Protein AF-A0AAP0D030-F1 (afdb_monomer_lite)

Foldseek 3Di:
DAWWKKKWFKAFPVRLKTWMWMWTQDPVQKIKIWIKIANAAAFKKWKWWACAQDCVVHPVVLHFGAAPPPFWDFDQPDPGHRLTGPFIFGAHNRRMTTDIGIHNSAGCDDPSHSARHKIWIANAGQCRLVDPDPCNRGHSPRHDTGIMGGIFTWDWDFFWWDDPDDPDPDDTDRDDDDDDDDDDDDDDTDGDTDIDGDNPPDD

Structure (mmCIF, N/CA/C/O backbone):
data_AF-A0AAP0D030-F1
#
_entry.id   AF-A0AAP0D030-F1
#
loop_
_atom_site.group_PDB
_atom_site.id
_atom_site.type_symbol
_atom_site.label_atom_id
_atom_site.label_alt_id
_atom_site.label_comp_id
_atom_site.label_asym_id
_atom_site.label_entity_id
_atom_site.label_seq_id
_atom_site.pdbx_PDB_ins_code
_atom_site.Cartn_x
_atom_site.Cartn_y
_atom_site.Cartn_z
_atom_site.occupancy
_atom_site.B_iso_or_equiv
_atom_site.auth_seq_id
_atom_site.auth_comp_id
_atom_site.auth_asym_id
_atom_site.auth_atom_id
_atom_site.pdbx_PDB_model_num
ATOM 1 N N . MET A 1 1 ? -21.572 -5.515 17.122 1.00 45.94 1 MET A N 1
ATOM 2 C CA . MET A 1 1 ? -20.319 -4.731 17.096 1.00 45.94 1 MET A CA 1
ATOM 3 C C . MET A 1 1 ? -19.958 -4.528 15.636 1.00 45.94 1 MET A C 1
ATOM 5 O O . MET A 1 1 ? -19.845 -5.519 14.928 1.00 45.94 1 MET A O 1
ATOM 9 N N . GLY A 1 2 ? -19.934 -3.285 15.151 1.00 59.94 2 GLY A N 1
ATOM 10 C CA . GLY A 1 2 ? -19.554 -3.006 13.762 1.00 59.94 2 GLY A CA 1
ATOM 11 C C . GLY A 1 2 ? -18.060 -3.262 13.568 1.00 59.94 2 GLY A C 1
ATOM 12 O O . GLY A 1 2 ? -17.285 -2.942 14.464 1.00 59.94 2 GLY A O 1
ATOM 13 N N . GLY A 1 3 ? -17.668 -3.872 12.446 1.00 76.75 3 GLY A N 1
ATOM 14 C CA . GLY A 1 3 ? -16.253 -4.084 12.118 1.00 76.75 3 GLY A CA 1
ATOM 15 C C . GLY A 1 3 ? -15.480 -2.762 12.068 1.00 76.75 3 GLY A C 1
ATOM 16 O O . GLY A 1 3 ? -16.061 -1.727 11.724 1.00 76.75 3 GLY A O 1
ATOM 17 N N . LEU A 1 4 ? -14.192 -2.798 12.425 1.00 91.06 4 LEU A N 1
ATOM 18 C CA . LEU A 1 4 ? -13.306 -1.635 12.332 1.00 91.06 4 LEU A CA 1
ATOM 19 C C . LEU A 1 4 ? -13.163 -1.222 10.869 1.00 91.06 4 LEU A C 1
ATOM 21 O O . LEU A 1 4 ? -13.109 -2.074 9.978 1.00 91.06 4 LEU A O 1
ATOM 25 N N . LYS A 1 5 ? -13.121 0.087 10.628 1.00 94.12 5 LYS A N 1
ATOM 26 C CA . LYS A 1 5 ? -13.010 0.659 9.289 1.00 94.12 5 LYS A CA 1
ATOM 27 C C . LYS A 1 5 ? -11.902 1.694 9.255 1.00 94.12 5 LYS A C 1
ATOM 29 O O . LYS A 1 5 ? -11.730 2.439 10.218 1.00 94.12 5 LYS A O 1
ATOM 34 N N . ALA A 1 6 ? -11.202 1.755 8.137 1.00 95.75 6 ALA A N 1
ATOM 35 C CA . ALA A 1 6 ? -10.181 2.753 7.874 1.00 95.75 6 ALA A CA 1
ATOM 36 C C . ALA A 1 6 ? -10.200 3.169 6.402 1.00 95.75 6 ALA A C 1
ATOM 38 O O . ALA A 1 6 ? -10.819 2.499 5.565 1.00 95.75 6 ALA A O 1
ATOM 39 N N . VAL A 1 7 ? -9.571 4.296 6.099 1.00 96.56 7 VAL A N 1
ATOM 40 C CA . VAL A 1 7 ? -9.499 4.861 4.753 1.00 96.56 7 VAL A CA 1
ATOM 41 C C . VAL A 1 7 ? -8.109 5.430 4.495 1.00 96.56 7 VAL A C 1
ATOM 43 O O . VAL A 1 7 ? -7.513 6.014 5.391 1.00 96.56 7 VAL A O 1
ATOM 46 N N . ALA A 1 8 ? -7.614 5.246 3.276 1.00 96.62 8 ALA A N 1
ATOM 47 C CA . ALA A 1 8 ? -6.425 5.914 2.761 1.00 96.62 8 ALA A CA 1
ATOM 48 C C . ALA A 1 8 ? -6.791 6.604 1.440 1.00 96.62 8 ALA A C 1
ATOM 50 O O . ALA A 1 8 ? -7.392 5.981 0.553 1.00 96.62 8 ALA A O 1
ATOM 51 N N . VAL A 1 9 ? -6.459 7.883 1.307 1.00 96.94 9 VAL A N 1
ATOM 52 C CA . VAL A 1 9 ? -6.703 8.733 0.137 1.00 96.94 9 VAL A CA 1
ATOM 53 C C . VAL A 1 9 ? -5.391 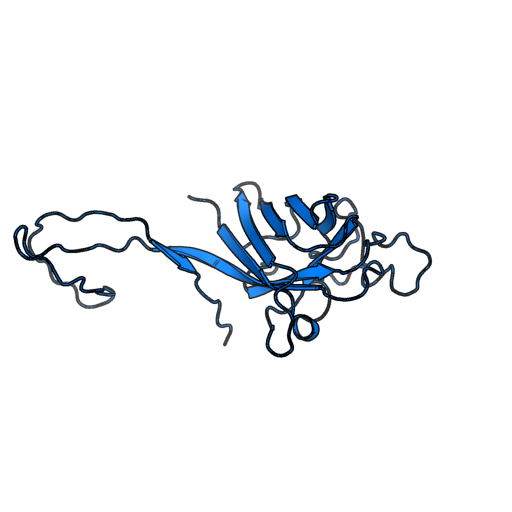8.928 -0.616 1.00 96.94 9 VAL A C 1
ATOM 55 O O . VAL A 1 9 ? -4.679 9.920 -0.482 1.00 96.94 9 VAL A O 1
ATOM 58 N N . ILE A 1 10 ? -5.074 7.939 -1.447 1.00 97.38 10 ILE A N 1
ATOM 59 C CA . ILE A 1 10 ? -3.813 7.878 -2.181 1.00 97.38 10 ILE A CA 1
ATOM 60 C C . ILE A 1 10 ? -3.637 9.109 -3.060 1.00 97.38 10 ILE A C 1
ATOM 62 O O . ILE A 1 10 ? -4.489 9.393 -3.906 1.00 97.38 10 ILE A O 1
ATOM 66 N N . THR A 1 11 ? -2.491 9.770 -2.908 1.00 95.56 11 THR A N 1
ATOM 67 C CA . THR A 1 11 ? -2.078 10.900 -3.740 1.00 95.56 11 THR A CA 1
ATOM 68 C C . THR A 1 11 ? -0.624 10.724 -4.182 1.00 95.56 11 THR A C 1
ATOM 70 O O . THR A 1 11 ? 0.250 10.381 -3.385 1.00 95.56 11 THR A O 1
ATOM 73 N N . GLY A 1 12 ? -0.362 10.907 -5.476 1.00 91.25 12 GLY A N 1
ATOM 74 C CA . GLY A 1 12 ? 0.980 10.978 -6.055 1.00 91.25 12 GLY A CA 1
ATOM 75 C C . GLY A 1 12 ? 1.528 12.405 -6.064 1.00 91.25 12 GLY A C 1
ATOM 76 O O . GLY A 1 12 ? 0.766 13.366 -6.014 1.00 91.25 12 GLY A O 1
ATOM 77 N N . GLY A 1 13 ? 2.853 12.560 -6.152 1.00 78.81 13 GLY A N 1
ATOM 78 C CA . GLY A 1 13 ? 3.522 13.859 -5.963 1.00 78.81 13 GLY A CA 1
ATOM 79 C C . GLY A 1 13 ? 3.040 14.996 -6.878 1.00 78.81 13 GLY A C 1
ATOM 80 O O . GLY A 1 13 ? 2.939 16.135 -6.436 1.00 78.81 13 GLY A O 1
ATOM 81 N N . ASP A 1 14 ? 2.706 14.705 -8.134 1.00 79.31 14 ASP A N 1
ATOM 82 C CA . ASP A 1 14 ? 2.166 15.663 -9.112 1.00 79.31 14 ASP A CA 1
ATOM 83 C C . ASP A 1 14 ? 0.630 15.592 -9.247 1.00 79.31 14 ASP A C 1
ATOM 85 O O . ASP A 1 14 ? 0.061 16.128 -10.198 1.00 79.31 14 ASP A O 1
ATOM 89 N N . ASN A 1 15 ? -0.055 14.922 -8.313 1.00 79.69 15 ASN A N 1
ATOM 90 C CA . ASN A 1 15 ? -1.482 14.587 -8.370 1.00 79.69 15 ASN A CA 1
ATOM 91 C C . ASN A 1 15 ? -1.904 13.762 -9.605 1.00 79.69 15 ASN A C 1
ATOM 93 O O . ASN A 1 15 ? -3.104 13.674 -9.894 1.00 79.69 15 ASN A O 1
ATOM 97 N N . SER A 1 16 ? -0.960 13.153 -10.337 1.00 89.38 16 SER A N 1
ATOM 98 C CA . SER A 1 16 ? -1.283 12.277 -11.471 1.00 89.38 16 SER A CA 1
ATOM 99 C C . SER A 1 16 ? -1.949 10.985 -11.002 1.00 89.38 16 SER A C 1
ATOM 101 O O . SER A 1 16 ? -2.988 10.602 -11.540 1.00 89.38 16 SER A O 1
ATOM 103 N N . VAL A 1 17 ? -1.403 10.370 -9.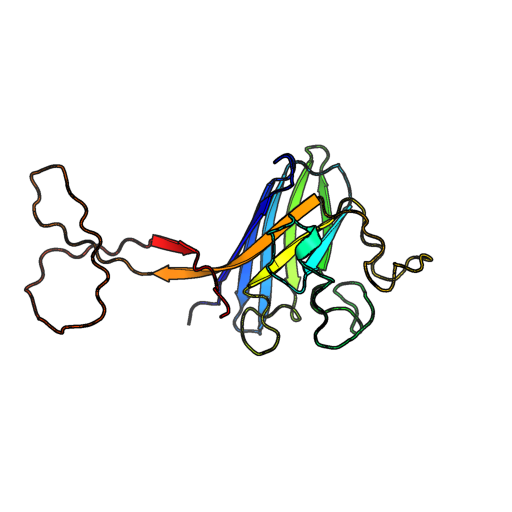950 1.00 96.69 17 VAL A N 1
ATOM 104 C CA . VAL A 1 17 ? -1.968 9.194 -9.286 1.00 96.69 17 VAL A CA 1
ATOM 105 C C . VAL A 1 17 ? -2.879 9.641 -8.152 1.00 96.69 17 VAL A C 1
ATOM 107 O O . VAL A 1 17 ? -2.465 10.400 -7.276 1.00 96.69 17 VAL A O 1
ATOM 110 N N . LYS A 1 18 ? -4.122 9.160 -8.147 1.00 97.38 18 LYS A N 1
ATOM 111 C CA . LYS A 1 18 ? -5.082 9.454 -7.078 1.00 97.38 18 LYS A CA 1
ATOM 112 C C . LYS A 1 18 ? -6.060 8.321 -6.856 1.00 97.38 18 LYS A C 1
ATOM 114 O O . LYS A 1 18 ? -6.441 7.632 -7.799 1.00 97.38 18 LYS A O 1
ATOM 119 N N . GLY A 1 19 ? -6.531 8.153 -5.634 1.00 96.25 19 GLY A N 1
ATOM 120 C CA . GLY A 1 19 ? -7.515 7.126 -5.344 1.00 96.25 19 GLY A CA 1
ATOM 121 C C . GLY A 1 19 ? -7.993 7.139 -3.910 1.00 96.25 19 GLY A C 1
ATOM 122 O O . GLY A 1 19 ? -7.571 7.951 -3.096 1.00 96.25 19 GLY A O 1
ATOM 123 N N . SER A 1 20 ? -8.891 6.214 -3.605 1.00 96.50 20 SER A N 1
ATOM 124 C CA . SER A 1 20 ? -9.305 5.957 -2.229 1.00 96.50 20 SER A CA 1
ATOM 125 C C . SER A 1 20 ? -9.418 4.461 -2.010 1.00 96.50 20 SER A C 1
ATOM 127 O O . SER A 1 20 ? -9.889 3.726 -2.884 1.00 96.50 20 SER A O 1
ATOM 129 N N . LEU A 1 21 ? -8.951 4.023 -0.848 1.00 98.12 21 LEU A N 1
ATOM 130 C CA . LEU A 1 21 ? -8.964 2.639 -0.412 1.00 98.12 21 LEU A CA 1
ATOM 131 C C . LEU A 1 21 ? -9.650 2.564 0.944 1.00 98.12 21 LEU A C 1
ATOM 133 O O . LEU A 1 21 ? -9.293 3.278 1.876 1.00 98.12 21 LEU A O 1
ATOM 137 N N . HIS A 1 22 ? -10.633 1.683 1.049 1.00 96.88 22 HIS A N 1
ATOM 138 C CA . HIS A 1 22 ? -11.365 1.395 2.269 1.00 96.88 22 HIS A CA 1
ATOM 139 C C . HIS A 1 22 ? -10.923 0.054 2.827 1.00 96.88 22 HIS A C 1
ATOM 141 O O . HIS A 1 22 ? -10.938 -0.956 2.123 1.00 96.88 22 HIS A O 1
ATOM 147 N N . PHE A 1 23 ? -10.606 0.048 4.112 1.00 97.69 23 PHE A N 1
ATOM 148 C CA . PHE A 1 23 ? -10.224 -1.132 4.865 1.00 97.69 23 PHE A CA 1
ATOM 149 C C . PHE A 1 23 ? -11.354 -1.472 5.826 1.00 97.69 23 PHE A C 1
ATOM 151 O O . PHE A 1 23 ? -11.858 -0.598 6.534 1.00 97.69 23 PHE A O 1
ATOM 158 N N . ILE A 1 24 ? -11.773 -2.732 5.847 1.00 95.88 24 ILE A N 1
ATOM 159 C CA . ILE A 1 24 ? -12.838 -3.224 6.720 1.00 95.88 24 ILE A CA 1
ATOM 160 C C . ILE A 1 24 ? -12.349 -4.508 7.376 1.00 95.88 24 ILE A C 1
ATOM 162 O O . ILE A 1 24 ? -12.219 -5.535 6.710 1.00 95.88 24 ILE A O 1
ATOM 166 N N . GLN A 1 25 ? -12.105 -4.462 8.685 1.00 95.69 25 GLN A N 1
ATOM 167 C CA . GLN A 1 25 ? -11.763 -5.657 9.445 1.00 95.69 25 GLN A CA 1
ATOM 168 C C . GLN A 1 25 ? -13.034 -6.397 9.854 1.00 95.69 25 GLN A C 1
ATOM 170 O O . GLN A 1 25 ? -13.897 -5.870 10.566 1.00 95.69 25 GLN A O 1
ATOM 175 N N . GLN A 1 26 ? -13.152 -7.631 9.379 1.00 91.25 26 GLN A N 1
ATOM 176 C CA . GLN A 1 26 ? -14.243 -8.535 9.703 1.00 91.25 26 GLN A CA 1
ATOM 177 C C . GLN A 1 26 ? -14.043 -9.167 11.087 1.00 91.25 26 GLN A C 1
ATOM 179 O O . GLN A 1 26 ? -12.944 -9.206 11.636 1.00 91.25 26 GLN A O 1
ATOM 184 N N . ALA A 1 27 ? -15.121 -9.716 11.653 1.00 87.56 27 ALA A N 1
ATOM 185 C CA . ALA A 1 27 ? -15.088 -10.353 12.972 1.00 87.56 27 ALA A CA 1
ATOM 186 C C . ALA A 1 27 ? -14.187 -11.604 13.037 1.00 87.56 27 ALA A C 1
ATOM 188 O O . ALA A 1 27 ? -13.749 -11.985 14.116 1.00 87.56 27 ALA A O 1
ATOM 189 N N . ASN A 1 28 ? -13.895 -12.230 11.892 1.00 87.62 28 ASN A N 1
ATOM 190 C CA . ASN A 1 28 ? -12.956 -13.352 11.772 1.00 87.62 28 ASN A CA 1
ATOM 191 C C . ASN A 1 28 ? -11.474 -12.910 11.780 1.00 87.62 28 ASN A C 1
ATOM 193 O O . ASN A 1 28 ? -10.592 -13.755 11.659 1.00 87.62 28 ASN A O 1
ATOM 197 N N . GLY A 1 29 ? -11.201 -11.605 11.894 1.00 89.81 29 GLY A N 1
ATOM 198 C CA . GLY A 1 29 ? -9.860 -11.023 11.914 1.00 89.81 29 GLY A CA 1
ATOM 199 C C . GLY A 1 29 ? -9.302 -10.636 10.542 1.00 89.81 29 GLY A C 1
ATOM 200 O O . GLY A 1 29 ? -8.343 -9.866 10.503 1.00 89.81 29 GLY A O 1
ATOM 201 N N . VAL A 1 30 ? -9.907 -11.096 9.441 1.00 96.19 30 VAL A N 1
ATOM 202 C CA . VAL A 1 30 ? -9.491 -10.754 8.072 1.00 96.19 30 VAL A CA 1
ATOM 203 C C . VAL A 1 30 ? -9.841 -9.300 7.770 1.00 96.19 30 VAL A C 1
ATOM 205 O O . VAL A 1 30 ? -10.966 -8.854 8.013 1.00 96.19 30 VAL A O 1
ATOM 208 N N . THR A 1 31 ? -8.888 -8.564 7.208 1.00 97.94 31 THR A N 1
ATOM 209 C CA . THR A 1 31 ? -9.099 -7.204 6.714 1.00 97.94 31 THR A CA 1
ATOM 210 C C . THR A 1 31 ? -9.309 -7.243 5.208 1.00 97.94 31 THR A C 1
ATOM 212 O O . THR A 1 31 ? -8.468 -7.733 4.458 1.00 97.94 31 THR A O 1
ATOM 215 N N . GLN A 1 32 ? -10.444 -6.713 4.763 1.00 97.69 32 GLN A N 1
ATOM 216 C CA . GLN A 1 32 ? -10.752 -6.530 3.352 1.00 97.69 32 GLN A CA 1
ATOM 217 C C . GLN A 1 32 ? -10.390 -5.107 2.925 1.00 97.69 32 GLN A C 1
ATOM 219 O O . GLN A 1 32 ? -10.758 -4.150 3.604 1.00 97.69 32 GLN A O 1
ATOM 224 N N . VAL A 1 33 ? -9.721 -4.974 1.784 1.00 98.25 33 VAL A N 1
ATOM 225 C CA . VAL A 1 33 ? -9.320 -3.709 1.165 1.00 98.25 33 VAL A CA 1
ATOM 226 C C . VAL A 1 33 ? -10.063 -3.555 -0.153 1.00 98.25 33 VAL A C 1
ATOM 228 O O . VAL A 1 33 ? -10.000 -4.442 -1.005 1.00 98.25 33 VAL A O 1
ATOM 231 N N . ARG A 1 34 ? -10.778 -2.445 -0.337 1.00 98.19 34 ARG A N 1
ATOM 232 C CA . ARG A 1 34 ? -11.518 -2.148 -1.571 1.00 98.19 34 ARG A CA 1
ATOM 233 C C . ARG A 1 34 ? -11.330 -0.710 -2.006 1.00 98.19 34 ARG A C 1
ATOM 235 O O . ARG A 1 34 ? -11.349 0.186 -1.170 1.00 98.19 34 ARG A O 1
ATOM 242 N N . GLY A 1 35 ? -11.261 -0.469 -3.306 1.00 98.00 35 GLY A N 1
ATOM 243 C CA . GLY A 1 35 ? -11.260 0.893 -3.823 1.00 98.00 35 GLY A CA 1
ATOM 244 C C . GLY A 1 35 ? -10.772 0.989 -5.254 1.00 98.00 35 GLY A C 1
ATOM 245 O O . GLY A 1 35 ? -10.766 0.000 -5.987 1.00 98.00 35 GLY A O 1
ATOM 246 N N . LYS A 1 36 ? -10.388 2.199 -5.654 1.00 98.12 36 LYS A N 1
ATOM 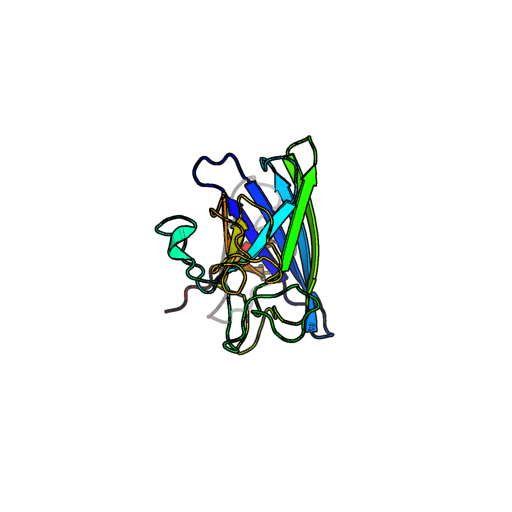247 C CA . LYS A 1 36 ? -9.872 2.475 -6.996 1.00 98.12 36 LYS A CA 1
ATOM 248 C C . LYS A 1 36 ? -8.714 3.450 -6.934 1.00 98.12 36 LYS A C 1
ATOM 250 O O . LYS A 1 36 ? -8.807 4.462 -6.237 1.00 98.12 36 LYS A O 1
ATOM 255 N N . ILE A 1 37 ? -7.679 3.160 -7.713 1.00 98.31 37 ILE A N 1
ATOM 256 C CA . ILE A 1 37 ? -6.556 4.056 -7.980 1.00 98.31 37 ILE A CA 1
ATOM 257 C C . ILE A 1 37 ? -6.588 4.416 -9.464 1.00 98.31 37 ILE A C 1
ATOM 259 O O . ILE A 1 37 ? -6.777 3.548 -10.308 1.00 98.31 37 ILE A O 1
ATOM 263 N N . LEU A 1 38 ? -6.443 5.696 -9.777 1.00 98.25 38 LEU A N 1
ATOM 264 C CA . LEU A 1 38 ? -6.477 6.253 -11.123 1.00 98.25 38 LEU A CA 1
ATOM 265 C C . LEU A 1 38 ? -5.129 6.892 -11.451 1.00 98.25 38 LEU A C 1
ATOM 267 O O . LEU A 1 38 ? -4.424 7.340 -10.548 1.00 98.25 38 LEU A O 1
ATOM 271 N N . GLY A 1 39 ? -4.826 6.995 -12.745 1.00 97.25 39 GLY A N 1
ATOM 272 C CA . GLY A 1 39 ? -3.625 7.666 -13.252 1.00 97.25 39 GLY A CA 1
ATOM 273 C C . GLY A 1 39 ? -2.361 6.812 -13.201 1.00 97.25 39 GLY A C 1
ATOM 274 O O . GLY A 1 39 ? -1.258 7.338 -13.326 1.00 97.25 39 GLY A O 1
ATOM 275 N N . LEU A 1 40 ? -2.511 5.499 -13.022 1.00 98.06 40 LEU A N 1
ATOM 276 C CA . LEU A 1 40 ? -1.408 4.548 -13.102 1.00 98.06 40 LEU A CA 1
ATOM 277 C C . LEU A 1 40 ? -1.050 4.256 -14.563 1.00 98.06 40 LEU A C 1
ATOM 279 O O . LEU A 1 40 ? -1.864 4.430 -15.473 1.00 98.06 40 LEU A O 1
ATOM 283 N N . LYS A 1 41 ? 0.176 3.781 -14.792 1.00 97.75 41 LYS A N 1
ATOM 284 C CA . LYS A 1 41 ? 0.529 3.207 -16.094 1.00 97.75 41 LYS A CA 1
ATOM 285 C C . LYS A 1 41 ? -0.207 1.869 -16.256 1.00 97.75 41 LYS A C 1
ATOM 287 O O . LYS A 1 41 ? -0.421 1.188 -15.264 1.00 97.75 41 LYS A O 1
ATOM 292 N N . PRO A 1 42 ? -0.598 1.456 -17.471 1.00 98.50 42 PRO A N 1
ATOM 293 C CA . PRO A 1 42 ? -1.204 0.140 -17.652 1.00 98.50 42 PRO A CA 1
ATOM 294 C C . PRO A 1 42 ? -0.248 -0.978 -17.214 1.00 98.50 42 PRO A C 1
ATOM 296 O O . PRO A 1 42 ? 0.910 -0.993 -17.637 1.00 98.50 42 PRO A O 1
ATOM 299 N N . GLY A 1 43 ? -0.741 -1.929 -16.417 1.00 98.62 43 GLY A N 1
ATOM 300 C CA . GLY A 1 43 ? 0.047 -3.060 -15.923 1.00 98.62 43 GLY A CA 1
ATOM 301 C C . GLY A 1 43 ? 0.005 -3.262 -14.402 1.00 98.62 43 GLY A C 1
ATOM 302 O O . GLY A 1 43 ? -0.800 -2.638 -13.707 1.00 98.62 43 GLY A O 1
ATOM 303 N N . PRO A 1 44 ? 0.818 -4.202 -13.889 1.00 98.56 44 PRO A N 1
ATOM 304 C CA . PRO A 1 44 ? 0.929 -4.485 -12.462 1.00 98.56 44 PRO A CA 1
ATOM 305 C C . PRO A 1 44 ? 1.750 -3.423 -11.720 1.00 98.56 44 PRO A C 1
ATOM 307 O O . PRO A 1 44 ? 2.770 -2.949 -12.218 1.00 98.56 44 PRO A O 1
ATOM 310 N N . HIS A 1 45 ? 1.316 -3.118 -10.503 1.00 98.75 45 HIS A N 1
ATOM 311 C CA . HIS A 1 45 ? 1.951 -2.188 -9.578 1.00 98.75 45 HIS A CA 1
ATOM 312 C C . HIS A 1 45 ? 2.037 -2.818 -8.190 1.00 98.75 45 HIS A C 1
ATOM 314 O O . HIS A 1 45 ? 1.014 -3.271 -7.665 1.00 98.75 45 HIS A O 1
ATOM 320 N N . GLY A 1 46 ? 3.225 -2.798 -7.582 1.00 98.75 46 GLY A N 1
ATOM 321 C CA . GLY A 1 46 ? 3.414 -3.239 -6.200 1.00 98.75 46 GLY A CA 1
ATOM 322 C C . GLY A 1 46 ? 2.538 -2.445 -5.228 1.00 98.75 46 GLY A C 1
ATOM 323 O O . GLY A 1 46 ? 2.395 -1.223 -5.345 1.00 98.75 46 GLY A O 1
ATOM 324 N N . PHE A 1 47 ? 1.933 -3.141 -4.275 1.00 98.81 47 PHE A N 1
ATOM 325 C CA . PHE A 1 47 ? 0.956 -2.603 -3.341 1.00 98.81 47 PHE A CA 1
ATOM 326 C C . PHE A 1 47 ? 1.300 -3.047 -1.924 1.00 98.81 47 PHE A C 1
ATOM 328 O O . PHE A 1 47 ? 1.202 -4.229 -1.592 1.00 98.81 47 PHE A O 1
ATOM 335 N N . HIS A 1 48 ? 1.708 -2.097 -1.081 1.00 98.81 48 HIS A N 1
ATOM 336 C CA . HIS A 1 48 ? 2.273 -2.416 0.227 1.00 98.81 48 HIS A CA 1
ATOM 337 C C . HIS A 1 48 ? 1.752 -1.506 1.337 1.00 98.81 48 HIS A C 1
ATOM 339 O O . HIS A 1 48 ? 1.420 -0.341 1.115 1.00 98.81 48 HIS A O 1
ATOM 345 N N . ILE A 1 49 ? 1.755 -2.025 2.565 1.00 98.81 49 ILE A N 1
ATOM 346 C CA . ILE A 1 49 ? 1.695 -1.211 3.781 1.00 98.81 49 ILE A CA 1
ATOM 347 C C . ILE A 1 49 ? 3.125 -0.934 4.238 1.00 98.81 49 ILE A C 1
ATOM 349 O O . ILE A 1 49 ? 3.893 -1.860 4.504 1.00 98.81 49 ILE A O 1
ATOM 353 N N . HIS A 1 50 ? 3.482 0.336 4.344 1.00 98.75 50 HIS A N 1
ATOM 354 C CA . HIS A 1 50 ? 4.769 0.805 4.838 1.00 98.75 50 HIS A CA 1
ATOM 355 C C . HIS A 1 50 ? 4.735 1.064 6.344 1.00 98.75 50 HIS A C 1
ATOM 357 O O . HIS A 1 50 ? 3.677 1.195 6.948 1.00 98.75 50 HIS A O 1
ATOM 363 N N . ALA A 1 51 ? 5.898 1.083 6.987 1.00 98.38 51 ALA A N 1
ATOM 364 C CA . ALA A 1 51 ? 5.991 1.092 8.441 1.00 98.38 51 ALA A CA 1
ATOM 365 C C . ALA A 1 51 ? 5.474 2.389 9.083 1.00 98.38 51 ALA A C 1
ATOM 367 O O . ALA A 1 51 ? 4.930 2.322 10.187 1.00 98.38 51 ALA A O 1
ATOM 368 N N . LEU A 1 52 ? 5.641 3.534 8.418 1.00 98.00 52 LEU A N 1
ATOM 369 C CA . LEU A 1 52 ? 5.358 4.862 8.961 1.00 98.00 52 LEU A CA 1
ATOM 370 C C . LEU A 1 52 ? 4.274 5.556 8.131 1.00 98.00 52 LEU A C 1
ATOM 372 O O . LEU A 1 52 ? 4.349 5.550 6.905 1.00 98.00 52 LEU A O 1
ATOM 376 N N . GLY A 1 53 ? 3.313 6.199 8.796 1.00 96.75 53 GLY A N 1
ATOM 377 C CA . GLY A 1 53 ? 2.356 7.137 8.191 1.00 96.75 53 GLY A CA 1
ATOM 378 C C . GLY A 1 53 ? 2.963 8.496 7.815 1.00 96.75 53 GLY A C 1
ATOM 379 O O . GLY A 1 53 ? 2.240 9.440 7.540 1.00 96.75 53 GLY A O 1
ATOM 380 N N . ASP A 1 54 ? 4.291 8.628 7.816 1.00 96.12 54 ASP A N 1
ATOM 381 C CA . ASP A 1 54 ? 4.961 9.903 7.575 1.00 96.12 54 ASP A CA 1
ATOM 382 C C . ASP A 1 54 ? 5.018 10.234 6.076 1.00 96.12 54 ASP A C 1
ATOM 384 O O . ASP A 1 54 ? 5.766 9.621 5.306 1.00 96.12 54 ASP A O 1
ATOM 388 N N . THR A 1 55 ? 4.258 11.250 5.671 1.00 94.06 55 THR A N 1
ATOM 389 C CA . THR A 1 55 ? 4.208 11.787 4.302 1.00 94.06 55 THR A CA 1
ATOM 390 C C . THR A 1 55 ? 4.885 13.161 4.163 1.00 94.06 55 THR A C 1
ATOM 392 O O . THR A 1 55 ? 4.761 13.813 3.123 1.00 94.06 55 THR A O 1
ATOM 395 N N . THR A 1 56 ? 5.650 13.611 5.168 1.00 94.19 56 THR A N 1
ATOM 396 C CA . THR A 1 56 ? 6.309 14.936 5.180 1.00 94.19 56 THR A CA 1
ATOM 397 C C . THR A 1 56 ? 7.328 15.127 4.057 1.00 94.19 56 THR A C 1
ATOM 399 O O . THR A 1 56 ? 7.506 16.245 3.575 1.00 94.19 56 THR A O 1
ATOM 402 N N . ASN A 1 57 ? 7.962 14.046 3.594 1.00 94.00 57 ASN A N 1
ATOM 403 C CA . ASN A 1 57 ? 8.825 14.024 2.411 1.00 94.00 57 ASN A CA 1
ATOM 404 C C . ASN A 1 57 ? 8.196 13.182 1.286 1.00 94.00 57 ASN A C 1
ATOM 406 O O . ASN A 1 57 ? 8.851 12.348 0.645 1.00 94.00 57 ASN A O 1
ATOM 410 N N . GLY A 1 58 ? 6.886 13.354 1.096 1.00 93.62 58 GLY A N 1
ATOM 411 C CA . GLY A 1 58 ? 6.078 12.527 0.211 1.00 93.62 58 GLY A CA 1
ATOM 412 C C . GLY A 1 58 ? 6.158 11.054 0.604 1.00 93.62 58 GLY A C 1
ATOM 413 O O . GLY A 1 58 ? 6.337 10.697 1.765 1.00 93.62 58 GLY A O 1
ATOM 414 N N . CYS A 1 59 ? 6.091 10.162 -0.380 1.00 95.94 59 CYS A N 1
ATOM 415 C CA . CYS A 1 59 ? 6.084 8.731 -0.089 1.00 95.94 59 CYS A CA 1
ATOM 416 C C . CYS A 1 59 ? 7.419 8.188 0.417 1.00 95.94 59 CYS A C 1
ATOM 418 O O . CYS A 1 59 ? 7.446 7.058 0.898 1.00 95.94 59 CYS A O 1
ATOM 420 N N . ASN A 1 60 ? 8.516 8.945 0.337 1.00 95.44 60 ASN A N 1
ATOM 421 C CA . ASN A 1 60 ? 9.843 8.481 0.748 1.00 95.44 60 ASN A CA 1
ATOM 422 C C . ASN A 1 60 ? 9.987 8.367 2.272 1.00 95.44 60 ASN A C 1
ATOM 424 O O . ASN A 1 60 ? 10.700 7.484 2.748 1.00 95.44 60 ASN A O 1
ATOM 428 N N . SER A 1 61 ? 9.286 9.207 3.037 1.00 96.81 61 SER A N 1
ATOM 429 C CA . SER A 1 61 ? 9.330 9.201 4.506 1.00 96.81 61 SER A CA 1
ATOM 430 C C . SER A 1 61 ? 8.534 8.060 5.150 1.00 96.81 61 SER A C 1
ATOM 432 O O . SER A 1 61 ? 8.741 7.762 6.320 1.00 96.81 61 SER A O 1
ATOM 434 N N . THR A 1 62 ? 7.730 7.316 4.382 1.00 97.81 62 THR A N 1
ATOM 435 C CA . THR A 1 62 ? 6.919 6.196 4.906 1.00 97.81 62 THR A CA 1
ATOM 436 C C . THR A 1 62 ? 7.746 4.990 5.392 1.00 97.81 62 THR A C 1
ATOM 438 O O . THR A 1 62 ? 7.220 4.055 5.995 1.00 97.81 62 THR A O 1
ATOM 441 N N . GLY A 1 63 ? 9.067 4.997 5.174 1.00 97.88 63 GLY A N 1
ATOM 442 C CA . GLY A 1 63 ? 9.969 3.934 5.628 1.00 97.88 63 GLY A CA 1
ATOM 443 C C . GLY A 1 63 ? 9.908 2.669 4.758 1.00 97.88 63 GLY A C 1
ATOM 444 O O . GLY A 1 63 ? 9.522 2.767 3.591 1.00 97.88 63 GLY A O 1
ATOM 445 N N . PRO A 1 64 ? 10.360 1.501 5.254 1.00 98.44 64 PRO A N 1
ATOM 446 C CA . PRO A 1 64 ? 10.273 0.215 4.552 1.00 98.44 64 PRO A CA 1
ATOM 447 C C . PRO A 1 64 ? 8.866 -0.396 4.657 1.00 98.44 64 PRO A C 1
ATOM 449 O O . PRO A 1 64 ? 7.988 0.164 5.314 1.00 98.44 64 PRO A O 1
ATOM 452 N N . HIS A 1 65 ? 8.661 -1.571 4.057 1.00 98.69 65 HIS A N 1
ATOM 453 C CA . HIS A 1 65 ? 7.436 -2.349 4.250 1.00 98.69 65 HIS A CA 1
ATOM 454 C C . HIS A 1 65 ? 7.233 -2.656 5.742 1.00 98.69 65 HIS A C 1
ATOM 456 O O . HIS A 1 65 ? 8.189 -2.867 6.496 1.00 98.69 65 HIS A O 1
ATOM 462 N N . PHE A 1 66 ? 5.979 -2.699 6.185 1.00 98.69 66 PHE A N 1
ATOM 463 C CA . PHE A 1 66 ? 5.653 -3.044 7.559 1.00 98.69 66 PHE A CA 1
ATOM 464 C C . PHE A 1 66 ? 5.997 -4.516 7.841 1.00 98.69 66 PHE A C 1
ATOM 466 O O . PHE A 1 66 ? 5.344 -5.436 7.346 1.00 98.69 66 PHE A O 1
ATOM 473 N N . ASN A 1 67 ? 7.029 -4.734 8.659 1.00 98.31 67 ASN A N 1
ATOM 474 C CA . ASN A 1 67 ? 7.595 -6.054 8.933 1.00 98.31 67 ASN A CA 1
ATOM 475 C C . ASN A 1 67 ? 7.826 -6.288 10.441 1.00 98.31 67 ASN A C 1
ATOM 477 O O . ASN A 1 67 ? 8.967 -6.329 10.901 1.00 98.31 67 ASN A O 1
ATOM 481 N N . PRO A 1 68 ? 6.759 -6.455 11.244 1.00 97.88 68 PRO A N 1
ATOM 482 C CA . PRO A 1 68 ? 6.890 -6.635 12.692 1.00 97.88 68 PRO A CA 1
ATOM 483 C C . PRO A 1 68 ? 7.548 -7.969 13.084 1.00 97.88 68 PRO A C 1
ATOM 485 O O . PRO A 1 68 ? 7.975 -8.126 14.223 1.00 97.88 68 PRO A O 1
ATOM 488 N N . LEU A 1 69 ? 7.617 -8.936 12.160 1.00 97.50 69 LEU A N 1
ATOM 489 C CA . LEU A 1 69 ? 8.149 -10.282 12.404 1.00 97.50 69 LEU A CA 1
ATOM 490 C C . LEU A 1 69 ? 9.543 -10.506 11.803 1.00 97.50 69 LEU A C 1
ATOM 492 O O . LEU A 1 69 ? 10.035 -11.631 11.859 1.00 97.50 69 LEU A O 1
ATOM 496 N N . ASN A 1 70 ? 10.157 -9.465 11.229 1.00 97.44 70 ASN A N 1
ATOM 497 C CA . ASN A 1 70 ? 11.483 -9.505 10.611 1.00 97.44 70 ASN A CA 1
ATOM 498 C C . ASN A 1 70 ? 11.672 -10.682 9.630 1.00 97.44 70 ASN A C 1
ATOM 500 O O . ASN A 1 70 ? 12.627 -11.452 9.731 1.00 97.44 70 ASN A O 1
ATOM 504 N N . LYS A 1 71 ? 10.709 -10.850 8.721 1.00 97.81 71 LYS A N 1
ATOM 505 C CA . LYS A 1 71 ? 10.735 -11.845 7.638 1.00 97.81 71 LYS A CA 1
ATOM 506 C C . LYS A 1 71 ? 11.307 -11.236 6.360 1.00 97.81 71 LYS A C 1
ATOM 508 O O . LYS A 1 71 ? 11.379 -10.018 6.273 1.00 97.81 71 LYS A O 1
ATOM 513 N N . ASP A 1 72 ? 11.658 -12.068 5.388 1.00 98.25 72 ASP A N 1
ATOM 514 C CA . ASP A 1 72 ? 11.913 -11.599 4.023 1.00 98.25 72 ASP A CA 1
ATOM 515 C C . ASP A 1 72 ? 10.600 -11.196 3.338 1.00 98.25 72 ASP A C 1
ATOM 517 O O . ASP A 1 72 ? 9.522 -11.655 3.729 1.00 98.25 72 ASP A O 1
ATOM 521 N N . HIS A 1 73 ? 10.703 -10.378 2.293 1.00 98.56 73 HIS A N 1
ATOM 522 C CA . HIS A 1 73 ? 9.590 -10.040 1.412 1.00 98.56 73 HIS A CA 1
ATOM 523 C C . HIS A 1 73 ? 9.075 -11.274 0.642 1.00 98.56 73 HIS A C 1
ATOM 525 O O . HIS A 1 73 ? 9.863 -12.137 0.228 1.00 98.56 73 HIS A O 1
ATOM 531 N N . GLY A 1 74 ? 7.760 -11.339 0.410 1.00 98.31 74 GLY A N 1
ATOM 532 C CA . GLY A 1 74 ? 7.118 -12.439 -0.315 1.00 98.31 74 GLY A CA 1
ATOM 533 C C . GLY A 1 74 ? 5.713 -12.124 -0.834 1.00 98.31 74 GLY A C 1
ATOM 534 O O . GLY A 1 74 ? 5.176 -11.039 -0.629 1.00 98.31 74 GLY A O 1
ATOM 535 N N . ALA A 1 75 ? 5.084 -13.102 -1.494 1.00 98.31 75 ALA A N 1
ATOM 536 C CA . ALA A 1 75 ? 3.712 -12.958 -1.984 1.00 98.31 75 ALA A CA 1
ATOM 537 C C . ALA A 1 75 ? 2.693 -13.020 -0.842 1.00 98.31 75 ALA A C 1
ATOM 539 O O . ALA A 1 75 ? 2.954 -13.690 0.154 1.00 98.31 75 ALA A O 1
ATOM 540 N N . PRO A 1 76 ? 1.465 -12.497 -1.017 1.00 97.69 76 PRO A N 1
ATOM 541 C CA . PRO A 1 76 ? 0.456 -12.501 0.043 1.00 97.69 76 PRO A CA 1
ATOM 542 C C . PRO A 1 76 ? 0.035 -13.876 0.583 1.00 97.69 76 PRO A C 1
ATOM 544 O O . PRO A 1 76 ? -0.459 -13.999 1.704 1.00 97.69 76 PRO A O 1
ATOM 547 N N . TRP A 1 77 ? 0.225 -14.929 -0.208 1.00 96.81 77 TRP A N 1
ATOM 548 C CA . TRP A 1 77 ? -0.072 -16.311 0.173 1.00 96.81 77 TRP A CA 1
ATOM 549 C C . TRP A 1 77 ? 1.122 -17.049 0.793 1.00 96.81 77 TRP A C 1
ATOM 551 O O . TRP A 1 77 ? 0.963 -18.195 1.208 1.00 96.81 77 TRP A O 1
ATOM 561 N N . ASP A 1 78 ? 2.300 -16.425 0.863 1.00 97.56 78 ASP A N 1
ATOM 562 C CA . ASP A 1 78 ? 3.478 -17.023 1.483 1.00 97.56 78 ASP A CA 1
ATOM 563 C C . ASP A 1 78 ? 3.413 -16.880 3.015 1.00 97.56 78 ASP A C 1
ATOM 565 O O . ASP A 1 78 ? 3.034 -15.839 3.561 1.00 97.56 78 ASP A O 1
ATOM 569 N N . ASP A 1 79 ? 3.826 -17.927 3.735 1.00 93.69 79 ASP A N 1
ATOM 570 C CA . ASP A 1 79 ? 3.936 -17.881 5.200 1.00 93.69 79 ASP A CA 1
ATOM 571 C C . ASP A 1 79 ? 5.091 -16.972 5.661 1.00 93.69 79 ASP A C 1
ATOM 573 O O . ASP A 1 79 ? 5.030 -16.339 6.726 1.00 93.69 79 ASP A O 1
ATOM 577 N N . ALA A 1 80 ? 6.156 -16.908 4.858 1.00 95.06 80 ALA A N 1
ATOM 578 C CA . ALA A 1 80 ? 7.309 -16.038 5.046 1.00 95.06 80 ALA A CA 1
ATOM 579 C C . ALA A 1 80 ? 7.194 -14.820 4.116 1.00 95.06 80 ALA A C 1
ATOM 581 O O . ALA A 1 80 ? 7.576 -14.890 2.953 1.00 95.06 80 ALA A O 1
ATOM 582 N N . ARG A 1 81 ? 6.630 -13.732 4.648 1.00 98.38 81 ARG A N 1
ATOM 583 C CA . ARG A 1 81 ? 6.486 -12.425 3.995 1.00 98.38 81 ARG A CA 1
ATOM 584 C C . ARG A 1 81 ? 6.496 -11.306 5.032 1.00 98.38 81 ARG A C 1
ATOM 586 O O . ARG A 1 81 ? 6.240 -11.576 6.217 1.00 98.38 81 ARG A O 1
ATOM 593 N N . HIS A 1 82 ? 6.682 -10.059 4.611 1.00 98.69 82 HIS A N 1
ATOM 594 C CA . HIS A 1 82 ? 6.349 -8.923 5.465 1.00 98.69 82 HIS A CA 1
ATOM 595 C C . HIS A 1 82 ? 4.838 -8.866 5.705 1.00 98.69 82 HIS A C 1
ATOM 597 O O . HIS A 1 82 ? 4.035 -9.280 4.869 1.00 98.69 82 HIS A O 1
ATOM 603 N N . ALA A 1 83 ? 4.420 -8.310 6.843 1.00 98.38 83 ALA A N 1
ATOM 604 C CA . ALA A 1 83 ? 2.995 -8.138 7.121 1.00 98.38 83 ALA A CA 1
ATOM 605 C C . ALA A 1 83 ? 2.327 -7.183 6.118 1.00 98.38 83 ALA A C 1
ATOM 607 O O . ALA A 1 83 ? 1.162 -7.367 5.784 1.00 98.38 83 ALA A O 1
ATOM 608 N N . GLY A 1 84 ? 3.075 -6.190 5.630 1.00 98.44 84 GLY A N 1
ATOM 609 C CA . GLY A 1 84 ? 2.610 -5.220 4.645 1.00 98.44 84 GLY A CA 1
ATOM 610 C C . GLY A 1 84 ? 2.667 -5.666 3.183 1.00 98.44 84 GLY A C 1
ATOM 611 O O . GLY A 1 84 ? 2.297 -4.859 2.337 1.00 98.44 84 GLY A O 1
ATOM 612 N N . ASP A 1 85 ? 3.113 -6.884 2.861 1.00 98.75 85 ASP A N 1
ATOM 613 C CA . ASP A 1 85 ? 3.214 -7.343 1.469 1.00 98.75 85 ASP A CA 1
ATOM 614 C C . ASP A 1 85 ? 1.837 -7.774 0.931 1.00 98.75 85 ASP A C 1
ATOM 616 O O . ASP A 1 85 ? 1.380 -8.883 1.219 1.00 98.75 85 ASP A O 1
ATOM 620 N N . LEU A 1 86 ? 1.167 -6.913 0.152 1.00 98.69 86 LEU A N 1
ATOM 621 C CA . LEU A 1 86 ? -0.153 -7.190 -0.443 1.00 98.69 86 LEU A CA 1
ATOM 622 C C . LEU A 1 86 ? -0.078 -7.552 -1.939 1.00 98.69 86 LEU A C 1
ATOM 624 O O . LEU A 1 86 ? -1.109 -7.814 -2.561 1.00 98.69 86 LEU A O 1
ATOM 628 N N . GLY A 1 87 ? 1.133 -7.655 -2.495 1.00 98.56 87 GLY A N 1
ATOM 629 C CA . GLY A 1 87 ? 1.400 -8.104 -3.858 1.00 98.56 87 GLY A CA 1
ATOM 630 C C . GLY A 1 87 ? 1.152 -7.010 -4.892 1.00 98.56 87 GLY A C 1
ATOM 631 O O . GLY A 1 87 ? 1.567 -5.872 -4.710 1.00 98.56 87 GLY A O 1
ATOM 632 N N . ASN A 1 88 ? 0.475 -7.351 -5.992 1.00 98.75 88 ASN A N 1
ATOM 633 C CA . ASN A 1 88 ? 0.236 -6.422 -7.096 1.00 98.75 88 ASN A CA 1
ATOM 634 C C . ASN A 1 88 ? -1.244 -6.054 -7.245 1.00 98.75 88 ASN A C 1
ATOM 636 O O . ASN A 1 88 ? -2.118 -6.922 -7.203 1.00 98.75 88 ASN A O 1
ATOM 640 N N . ILE A 1 89 ? -1.505 -4.783 -7.543 1.00 98.69 89 ILE A N 1
ATOM 641 C CA . ILE A 1 89 ? -2.754 -4.324 -8.166 1.00 98.69 89 ILE A CA 1
ATOM 642 C C . ILE A 1 89 ? -2.519 -4.128 -9.665 1.00 98.69 89 ILE A C 1
ATOM 644 O O . ILE A 1 89 ? -1.392 -3.876 -10.084 1.00 98.69 89 ILE A O 1
ATOM 648 N N . VAL A 1 90 ? -3.560 -4.251 -10.488 1.00 98.62 90 VAL A N 1
ATOM 649 C CA . VAL A 1 90 ? -3.421 -4.170 -11.951 1.00 98.62 90 VAL A CA 1
ATOM 650 C C . VAL A 1 90 ? -4.235 -3.004 -12.484 1.00 98.62 90 VAL A C 1
ATOM 652 O O . VAL A 1 90 ? -5.453 -2.970 -12.315 1.00 98.62 90 VAL A O 1
ATOM 655 N N . ALA A 1 91 ? -3.560 -2.064 -13.139 1.00 98.69 91 ALA A N 1
ATOM 656 C CA . ALA A 1 91 ? -4.193 -0.961 -13.841 1.00 98.69 91 ALA A CA 1
ATOM 657 C C . ALA A 1 91 ? -4.526 -1.350 -15.288 1.00 98.69 91 ALA A C 1
ATOM 659 O O . ALA A 1 91 ? -3.695 -1.918 -16.006 1.00 98.69 91 ALA A O 1
ATOM 660 N N . GLY A 1 92 ? -5.747 -1.033 -15.718 1.00 98.38 92 GLY A N 1
ATOM 661 C CA . GLY A 1 92 ? -6.198 -1.190 -17.097 1.00 98.38 92 GLY A CA 1
ATOM 662 C C . GLY A 1 92 ? -5.539 -0.200 -18.063 1.00 98.38 92 GLY A C 1
ATOM 663 O O . GLY A 1 92 ? -4.722 0.639 -17.686 1.00 98.38 92 GLY A O 1
ATOM 664 N N . GLN A 1 93 ? -5.922 -0.270 -19.341 1.00 98.19 93 GLN A N 1
ATOM 665 C CA . GLN A 1 93 ? -5.443 0.669 -20.373 1.00 98.19 93 GLN A CA 1
ATOM 666 C C . GLN A 1 93 ? -5.928 2.110 -20.153 1.00 98.19 93 GLN A C 1
ATOM 668 O O . GLN A 1 93 ? -5.349 3.052 -20.684 1.00 98.19 93 GLN A O 1
ATOM 673 N N . ASP A 1 94 ? -6.981 2.280 -19.361 1.00 97.56 94 ASP A N 1
ATOM 674 C CA . ASP A 1 94 ? -7.495 3.563 -18.884 1.00 97.56 94 ASP A CA 1
ATOM 675 C C . ASP A 1 94 ? -6.717 4.116 -17.673 1.00 97.56 94 ASP A C 1
ATOM 677 O O . ASP A 1 94 ? -7.043 5.192 -17.172 1.00 97.56 94 ASP A O 1
ATOM 681 N N . GLY A 1 95 ? -5.692 3.398 -17.197 1.00 97.81 95 GLY A N 1
ATOM 682 C CA . GLY A 1 95 ? -4.888 3.778 -16.037 1.00 97.81 95 GLY A CA 1
ATOM 683 C C . GLY A 1 95 ? -5.623 3.627 -14.705 1.00 97.81 95 GLY A C 1
ATOM 684 O O . GLY A 1 95 ? -5.232 4.256 -13.717 1.00 97.81 95 GLY A O 1
ATOM 685 N N . VAL A 1 96 ? -6.700 2.833 -14.667 1.00 98.50 96 VAL A N 1
ATOM 686 C CA . VAL A 1 96 ? -7.492 2.576 -13.460 1.00 98.50 96 VAL A CA 1
ATOM 687 C C . VAL A 1 96 ? -7.209 1.172 -12.934 1.00 98.50 96 VAL A C 1
ATOM 689 O O . VAL A 1 96 ? -7.360 0.188 -13.654 1.00 98.50 96 VAL A O 1
ATOM 692 N N . ALA A 1 97 ? -6.842 1.073 -11.657 1.00 98.56 97 ALA A N 1
ATOM 693 C CA . ALA A 1 97 ? -6.748 -0.181 -10.920 1.00 98.56 97 ALA A CA 1
ATOM 694 C C . ALA A 1 97 ? -7.912 -0.293 -9.929 1.00 98.56 97 ALA A C 1
ATOM 696 O O . ALA A 1 97 ? -8.036 0.517 -9.005 1.00 98.56 97 ALA A O 1
ATOM 697 N N . GLU A 1 98 ? -8.761 -1.306 -10.105 1.00 98.44 98 GLU A N 1
ATOM 698 C CA . GLU A 1 98 ? -9.749 -1.691 -9.095 1.00 98.44 98 GLU A CA 1
ATOM 699 C C . GLU A 1 98 ? -9.092 -2.614 -8.067 1.00 98.44 98 GLU A C 1
ATOM 701 O O . GLU A 1 98 ? -8.547 -3.664 -8.406 1.00 98.44 98 GLU A O 1
ATOM 706 N N . VAL A 1 99 ? -9.138 -2.220 -6.796 1.00 98.38 99 VAL A N 1
ATOM 707 C CA . VAL A 1 99 ? -8.507 -2.957 -5.700 1.00 98.38 99 VAL A CA 1
ATOM 708 C C . VAL A 1 99 ? -9.569 -3.748 -4.952 1.00 98.38 99 VAL A C 1
ATOM 710 O O . VAL A 1 99 ? -10.582 -3.192 -4.524 1.00 98.38 99 VAL A O 1
ATOM 713 N N . SER A 1 100 ? -9.325 -5.045 -4.780 1.00 97.50 100 SER A N 1
ATOM 714 C CA . SER A 1 100 ? -10.134 -5.951 -3.964 1.00 97.50 100 SER A CA 1
ATOM 715 C C . SER A 1 100 ? -9.227 -7.035 -3.379 1.00 97.50 100 SER A C 1
ATOM 717 O O . SER A 1 100 ? -8.984 -8.053 -4.021 1.00 97.50 100 SER A O 1
ATOM 719 N N . VAL A 1 101 ? -8.715 -6.802 -2.171 1.00 97.38 101 VAL A N 1
ATOM 720 C CA . VAL A 1 101 ? -7.757 -7.681 -1.474 1.00 97.38 101 VAL A CA 1
ATOM 721 C C . VAL A 1 101 ? -8.344 -8.114 -0.132 1.00 97.38 101 VAL A C 1
ATOM 723 O O . VAL A 1 101 ? -9.055 -7.347 0.514 1.00 97.38 101 VAL A O 1
ATOM 726 N N . GLU A 1 102 ? -8.048 -9.334 0.304 1.00 97.62 102 GLU A N 1
ATOM 727 C CA . GLU A 1 102 ? -8.361 -9.824 1.648 1.00 97.62 102 GLU A CA 1
ATOM 728 C C . GLU A 1 102 ? -7.101 -10.394 2.281 1.00 97.62 102 GLU A C 1
ATOM 730 O O . GLU A 1 102 ? -6.415 -11.210 1.669 1.00 97.62 102 GLU A O 1
ATOM 735 N N . ASP A 1 103 ? -6.789 -9.961 3.501 1.00 98.06 103 ASP A N 1
ATOM 736 C CA . ASP A 1 103 ? -5.539 -10.335 4.147 1.00 98.06 103 ASP A CA 1
ATOM 737 C C . ASP A 1 103 ? -5.673 -10.399 5.680 1.00 98.06 103 ASP A C 1
ATOM 739 O O . ASP A 1 103 ? -6.369 -9.601 6.312 1.00 98.06 103 ASP A O 1
ATOM 743 N N . LYS A 1 104 ? -5.021 -11.396 6.286 1.00 96.62 104 LYS A N 1
ATOM 744 C CA . LYS A 1 104 ? -5.049 -11.682 7.732 1.00 96.62 104 LYS A CA 1
ATOM 745 C C . LYS A 1 104 ? -3.887 -11.055 8.517 1.00 96.62 104 LYS A C 1
ATOM 747 O O . LYS A 1 104 ? -3.924 -11.049 9.744 1.00 96.62 104 LYS A O 1
ATOM 752 N N . ASN A 1 105 ? -2.856 -10.559 7.836 1.00 97.44 105 ASN A N 1
ATOM 753 C CA . ASN A 1 105 ? -1.628 -10.022 8.430 1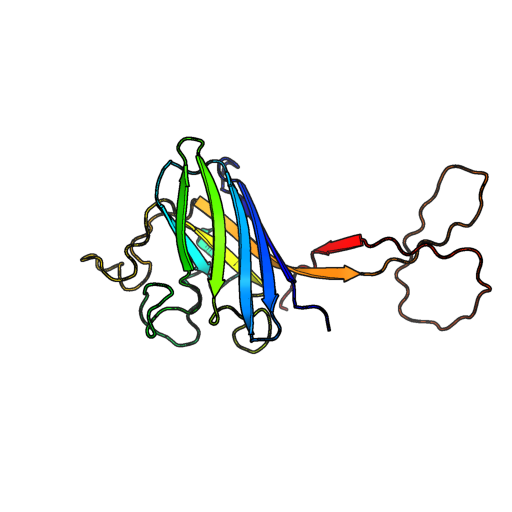.00 97.44 105 ASN A CA 1
ATOM 754 C C . ASN A 1 105 ? -1.669 -8.498 8.632 1.00 97.44 105 ASN A C 1
ATOM 756 O O . ASN A 1 105 ? -0.738 -7.939 9.205 1.00 97.44 105 ASN A O 1
ATOM 760 N N . ILE A 1 106 ? -2.757 -7.842 8.221 1.00 97.94 106 ILE A N 1
ATOM 761 C CA . ILE A 1 106 ? -2.962 -6.391 8.326 1.00 97.94 106 ILE A CA 1
ATOM 762 C C . ILE A 1 106 ? -4.161 -6.040 9.228 1.00 97.94 106 ILE A C 1
ATOM 764 O O . ILE A 1 106 ? -5.173 -5.505 8.760 1.00 97.94 106 ILE A O 1
ATOM 768 N N . PRO A 1 107 ? -4.114 -6.371 10.530 1.00 97.44 107 PRO A N 1
ATOM 769 C CA . PRO A 1 107 ? -5.210 -6.054 11.434 1.00 97.44 107 PRO A CA 1
ATOM 770 C C . PRO A 1 107 ? -5.364 -4.534 11.607 1.00 97.44 107 PRO A C 1
ATOM 772 O O . PRO A 1 107 ? -4.393 -3.787 11.526 1.00 97.44 107 PRO A O 1
ATOM 775 N N . LEU A 1 108 ? -6.579 -4.064 11.904 1.00 96.69 108 LEU A N 1
ATOM 776 C CA . LEU A 1 108 ? -6.855 -2.651 12.220 1.00 96.69 108 LEU A CA 1
ATOM 777 C C . LEU A 1 108 ? -6.824 -2.372 13.734 1.00 96.69 108 LEU A C 1
ATOM 779 O O . LEU A 1 108 ? -7.285 -1.335 14.198 1.00 96.69 108 LEU A O 1
ATOM 783 N N . SER A 1 109 ? -6.337 -3.321 14.532 1.00 94.62 109 SER A N 1
ATOM 784 C CA . SER A 1 109 ? -6.224 -3.206 15.986 1.00 94.62 109 SER A CA 1
ATOM 785 C C . SER A 1 109 ? -5.137 -4.130 16.533 1.00 94.62 109 SER A C 1
ATOM 787 O O . SER A 1 109 ? -4.622 -5.002 15.831 1.00 94.62 109 SER A O 1
ATOM 789 N N . GLY A 1 110 ? -4.785 -3.936 17.805 1.00 94.88 110 GLY A N 1
ATOM 790 C CA . GLY A 1 110 ? -3.742 -4.708 18.476 1.00 94.88 110 GLY A CA 1
ATOM 791 C C . GLY A 1 110 ? -2.326 -4.241 18.132 1.00 94.88 110 GLY A C 1
ATOM 792 O O . GLY A 1 110 ? -2.122 -3.234 17.459 1.00 94.88 110 GLY A O 1
ATOM 793 N N . GLN A 1 111 ? -1.332 -4.988 18.615 1.00 95.44 111 GLN A N 1
ATOM 794 C CA . GLN A 1 111 ? 0.084 -4.612 18.523 1.00 95.44 111 GLN A CA 1
ATOM 795 C C . GLN A 1 111 ? 0.589 -4.465 17.080 1.00 95.44 111 GLN A C 1
ATOM 797 O O . GLN A 1 111 ? 1.445 -3.629 16.806 1.00 95.44 111 GLN A O 1
ATOM 802 N N . HIS A 1 112 ? 0.059 -5.266 16.153 1.00 96.88 112 HIS A N 1
ATOM 803 C CA . HIS A 1 112 ? 0.434 -5.229 14.736 1.00 96.88 112 HIS A CA 1
ATOM 804 C C . HIS A 1 112 ? -0.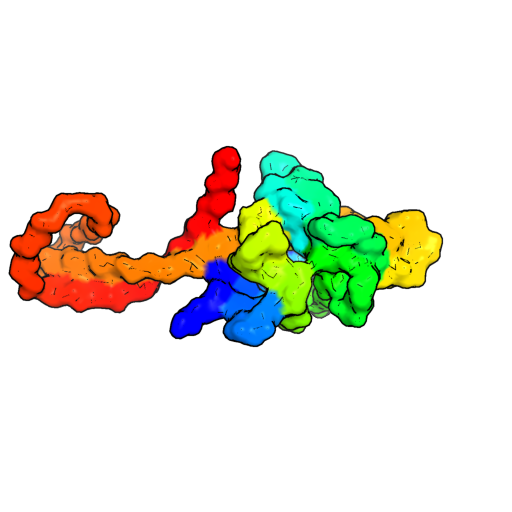562 -4.439 13.882 1.00 96.88 112 HIS A C 1
ATOM 806 O O . HIS A 1 112 ? -0.635 -4.660 12.676 1.00 96.88 112 HIS A O 1
ATOM 812 N N . SER A 1 113 ? -1.340 -3.541 14.500 1.00 97.81 113 SER A N 1
ATOM 813 C CA . SER A 1 113 ? -2.278 -2.690 13.773 1.00 97.81 113 SER A CA 1
ATOM 814 C C . SER A 1 113 ? -1.577 -1.915 12.653 1.00 97.81 113 SER A C 1
ATOM 816 O O . SER A 1 113 ? -0.440 -1.450 12.821 1.00 97.81 113 SER A O 1
ATOM 818 N N . ILE A 1 114 ? -2.273 -1.764 11.527 1.00 98.38 114 ILE A N 1
ATOM 819 C CA . ILE A 1 114 ? -1.841 -0.923 10.405 1.00 98.38 114 ILE A CA 1
ATOM 820 C C . ILE A 1 114 ? -2.438 0.490 10.424 1.00 98.38 114 ILE A C 1
ATOM 822 O O . ILE A 1 114 ? -2.122 1.285 9.548 1.00 98.38 114 ILE A O 1
ATOM 826 N N . LEU A 1 115 ? -3.274 0.830 11.410 1.00 97.50 115 LEU A N 1
ATOM 827 C CA . LEU A 1 115 ? -3.726 2.216 11.598 1.00 97.50 115 LEU A CA 1
ATOM 828 C C . LEU A 1 115 ? -2.532 3.140 11.891 1.00 97.50 115 LEU A C 1
ATOM 830 O O . LEU A 1 115 ? -1.644 2.759 12.657 1.00 97.50 115 LEU A O 1
ATOM 834 N N . GLY A 1 116 ? -2.519 4.330 11.286 1.00 96.06 116 GLY A N 1
ATOM 835 C CA . GLY A 1 116 ? -1.416 5.300 11.377 1.00 96.06 116 GLY A CA 1
ATOM 836 C C . GLY A 1 116 ? -0.162 4.915 10.578 1.00 96.06 116 GLY A C 1
ATOM 837 O O . GLY A 1 116 ? 0.900 5.520 10.714 1.00 96.06 116 GLY A O 1
ATOM 838 N N . ARG A 1 117 ? -0.246 3.859 9.762 1.00 98.56 117 ARG A N 1
ATOM 839 C CA . ARG A 1 117 ? 0.798 3.460 8.807 1.00 98.56 117 ARG A CA 1
ATOM 840 C C . ARG A 1 117 ? 0.431 3.921 7.410 1.00 98.56 117 ARG A C 1
ATOM 842 O O . ARG A 1 117 ? -0.725 4.227 7.163 1.00 98.56 117 ARG A O 1
ATOM 849 N N . ALA A 1 118 ? 1.379 3.922 6.480 1.00 98.44 118 ALA A N 1
ATOM 850 C CA . ALA A 1 118 ? 1.089 4.345 5.117 1.00 98.44 118 ALA A CA 1
ATOM 851 C C . ALA A 1 118 ? 0.737 3.178 4.194 1.00 98.44 118 ALA A C 1
ATOM 853 O O . ALA A 1 118 ? 1.357 2.116 4.237 1.00 98.44 118 ALA A O 1
ATOM 854 N N . VAL A 1 119 ? -0.207 3.412 3.294 1.00 98.69 119 VAL A N 1
ATOM 855 C CA . VAL A 1 119 ? -0.417 2.594 2.100 1.00 98.69 119 VAL A CA 1
ATOM 856 C C . VAL A 1 119 ? 0.445 3.170 0.980 1.00 98.69 119 VAL A C 1
ATOM 858 O O . VAL A 1 119 ? 0.468 4.385 0.804 1.00 98.69 119 VAL A O 1
ATOM 861 N N . VAL A 1 120 ? 1.145 2.331 0.216 1.00 98.69 120 VAL A N 1
ATOM 862 C CA . VAL A 1 120 ? 2.033 2.761 -0.875 1.00 98.69 120 VAL A CA 1
ATOM 863 C C . VAL A 1 120 ? 1.755 1.960 -2.145 1.00 98.69 120 VAL A C 1
ATOM 865 O O . VAL A 1 120 ? 1.675 0.731 -2.121 1.00 98.69 120 VAL A O 1
ATOM 868 N N . ILE A 1 121 ? 1.627 2.679 -3.261 1.00 98.62 121 ILE A N 1
ATOM 869 C CA . ILE A 1 121 ? 1.573 2.142 -4.620 1.00 98.62 121 ILE A CA 1
ATOM 870 C C . ILE A 1 121 ? 2.926 2.382 -5.288 1.00 98.62 121 ILE A C 1
ATOM 872 O O . ILE A 1 121 ? 3.443 3.506 -5.287 1.00 98.62 121 ILE A O 1
ATOM 876 N N . HIS A 1 122 ? 3.487 1.338 -5.878 1.00 98.50 122 HIS A N 1
ATOM 877 C CA . HIS A 1 122 ? 4.776 1.373 -6.553 1.00 98.50 122 HIS A CA 1
ATOM 878 C C . HIS A 1 122 ? 4.653 1.550 -8.071 1.00 98.50 122 HIS A C 1
ATOM 880 O O . HIS A 1 122 ? 3.602 1.310 -8.659 1.00 98.50 122 HIS A O 1
ATOM 886 N N . ALA A 1 123 ? 5.726 2.018 -8.706 1.00 97.88 123 ALA A N 1
ATOM 887 C CA . ALA A 1 123 ? 5.791 2.297 -10.137 1.00 97.88 123 ALA A CA 1
ATOM 888 C C . ALA A 1 123 ? 5.792 1.023 -10.982 1.00 97.88 123 ALA A C 1
ATOM 890 O O . ALA A 1 123 ? 5.191 1.024 -12.055 1.00 97.88 123 ALA A O 1
ATOM 891 N N . ASP A 1 124 ? 6.450 -0.026 -10.489 1.00 98.31 124 ASP A N 1
ATOM 892 C CA . ASP A 1 124 ? 6.691 -1.265 -11.212 1.00 98.31 124 ASP A CA 1
ATOM 893 C C . ASP A 1 124 ? 6.015 -2.455 -10.514 1.00 98.31 124 ASP A C 1
ATOM 895 O O . ASP A 1 124 ? 5.492 -2.352 -9.397 1.00 98.31 124 ASP A O 1
ATOM 899 N N . SER A 1 125 ? 6.028 -3.601 -11.197 1.00 98.50 125 SER A N 1
ATOM 900 C CA . SER A 1 125 ? 5.551 -4.865 -10.642 1.00 98.50 125 SER A CA 1
ATOM 901 C C . SER A 1 125 ? 6.400 -5.283 -9.450 1.00 98.50 125 SER A C 1
ATOM 903 O O . SER A 1 125 ? 7.625 -5.309 -9.534 1.00 98.50 125 SER A O 1
ATOM 905 N N . ASP A 1 126 ? 5.734 -5.727 -8.395 1.00 98.56 126 ASP A N 1
ATOM 906 C CA . ASP A 1 126 ? 6.341 -6.522 -7.339 1.00 98.56 126 ASP A CA 1
ATOM 907 C C . ASP A 1 126 ? 6.628 -7.946 -7.869 1.00 98.56 126 ASP A C 1
ATOM 909 O O . ASP A 1 126 ? 5.737 -8.607 -8.419 1.00 98.56 126 ASP A O 1
ATOM 913 N N . ASP A 1 127 ? 7.877 -8.403 -7.749 1.00 98.38 127 ASP A N 1
ATOM 914 C CA . ASP A 1 127 ? 8.342 -9.747 -8.115 1.00 98.38 127 ASP A CA 1
ATOM 915 C C . ASP A 1 127 ? 8.030 -10.831 -7.069 1.00 98.38 127 ASP A C 1
ATOM 917 O O . ASP A 1 127 ? 8.318 -12.016 -7.279 1.00 98.38 127 ASP A O 1
ATOM 921 N N . LEU A 1 128 ? 7.406 -10.439 -5.959 1.00 98.25 128 LEU A N 1
ATOM 922 C CA . LEU A 1 128 ? 6.928 -11.280 -4.872 1.00 98.25 128 LEU A CA 1
ATOM 923 C C . LEU A 1 128 ? 8.051 -12.058 -4.176 1.00 98.25 128 LEU A C 1
ATOM 925 O O . LEU A 1 128 ? 7.854 -13.200 -3.744 1.00 98.25 128 LEU A O 1
ATOM 929 N N . GLY A 1 129 ? 9.262 -11.507 -4.157 1.00 97.44 129 GLY A N 1
ATOM 930 C CA . GLY A 1 129 ? 10.453 -12.139 -3.596 1.00 97.44 129 GLY A CA 1
ATOM 931 C C . GLY A 1 129 ? 10.959 -13.327 -4.407 1.00 97.44 129 GLY A C 1
ATOM 932 O O . GLY A 1 129 ? 11.738 -14.134 -3.889 1.00 97.44 129 GLY A O 1
ATOM 933 N N . ARG A 1 130 ? 10.502 -13.475 -5.654 1.00 97.50 130 ARG A N 1
ATOM 934 C CA . ARG A 1 130 ? 10.860 -14.575 -6.566 1.00 97.50 130 ARG A CA 1
ATOM 935 C C . ARG A 1 130 ? 11.780 -14.120 -7.696 1.00 97.50 130 ARG A C 1
ATOM 937 O O . ARG A 1 130 ? 12.199 -14.954 -8.497 1.00 97.50 130 ARG A O 1
ATOM 944 N N . GLY A 1 131 ? 12.083 -12.826 -7.771 1.00 95.00 131 GLY A N 1
ATOM 945 C CA . GLY A 1 131 ? 13.063 -12.296 -8.707 1.00 95.00 131 GLY A CA 1
ATOM 946 C C . GLY A 1 131 ? 14.497 -12.717 -8.375 1.00 95.00 131 GLY A C 1
ATOM 947 O O . GLY A 1 131 ? 14.810 -13.180 -7.279 1.00 95.00 131 GLY A O 1
ATOM 948 N N . ASN A 1 132 ? 15.384 -12.521 -9.352 1.00 94.50 132 ASN A N 1
ATOM 949 C CA . ASN A 1 132 ? 16.831 -12.728 -9.211 1.00 94.50 132 ASN A CA 1
ATOM 950 C C . ASN A 1 132 ? 17.572 -11.428 -8.840 1.00 94.50 132 ASN A C 1
ATOM 952 O O . ASN A 1 132 ? 18.776 -11.323 -9.068 1.00 94.50 132 ASN A O 1
ATOM 956 N N . HIS A 1 133 ? 16.861 -10.417 -8.333 1.00 96.56 133 HIS A N 1
ATOM 957 C CA . HIS A 1 133 ? 17.440 -9.131 -7.958 1.00 96.56 133 HIS A CA 1
ATOM 958 C C . HIS A 1 133 ? 17.736 -9.101 -6.452 1.00 96.56 133 HIS A C 1
ATOM 960 O O . HIS A 1 133 ? 17.016 -9.695 -5.653 1.00 96.56 133 HIS A O 1
ATOM 966 N N . GLU A 1 134 ? 18.773 -8.375 -6.030 1.00 95.75 134 GLU A N 1
ATOM 967 C CA . GLU A 1 134 ? 19.120 -8.259 -4.602 1.00 95.75 134 GLU A CA 1
ATOM 968 C C . GLU A 1 134 ? 17.992 -7.625 -3.767 1.00 95.75 134 GLU A C 1
ATOM 970 O O . GLU A 1 134 ? 17.816 -7.946 -2.593 1.00 95.75 134 GLU A O 1
ATOM 975 N N . LEU A 1 135 ? 17.179 -6.774 -4.403 1.00 96.38 135 LEU A N 1
ATOM 976 C CA . LEU A 1 135 ? 16.021 -6.128 -3.784 1.00 96.38 135 LEU A CA 1
ATOM 977 C C . LEU A 1 135 ? 14.758 -7.000 -3.775 1.00 96.38 135 LEU A C 1
ATOM 979 O O . LEU A 1 135 ? 13.771 -6.616 -3.153 1.00 96.38 135 LEU A O 1
ATOM 983 N N . SER A 1 136 ? 14.762 -8.172 -4.420 1.00 97.00 136 SER A N 1
ATOM 984 C CA . SER A 1 136 ? 13.587 -9.052 -4.452 1.00 97.00 136 SER A CA 1
ATOM 985 C C . SER A 1 136 ? 13.170 -9.447 -3.035 1.00 97.00 136 SER A C 1
ATOM 987 O O . SER A 1 136 ? 12.004 -9.352 -2.680 1.00 97.00 136 SER A O 1
ATOM 989 N N . LYS A 1 137 ? 14.126 -9.795 -2.164 1.00 97.06 137 LYS A N 1
ATOM 990 C CA . LYS A 1 137 ? 13.842 -10.188 -0.771 1.00 97.06 137 LYS A CA 1
ATOM 991 C C . LYS A 1 137 ? 13.535 -9.028 0.178 1.00 97.06 137 LYS A C 1
ATOM 993 O O . LYS A 1 137 ? 13.220 -9.284 1.336 1.00 97.06 137 LYS A O 1
ATOM 998 N N . THR A 1 138 ? 13.583 -7.777 -0.284 1.00 97.19 138 THR A N 1
ATOM 999 C CA . THR A 1 138 ? 13.336 -6.596 0.561 1.00 97.19 138 THR A CA 1
ATOM 1000 C C . THR A 1 138 ? 12.157 -5.753 0.089 1.00 97.19 138 THR A C 1
ATOM 1002 O O . THR A 1 138 ? 11.328 -5.368 0.907 1.00 97.19 138 THR A O 1
ATOM 1005 N N . THR A 1 139 ? 12.053 -5.461 -1.204 1.00 97.31 139 THR A N 1
ATOM 1006 C CA . THR A 1 139 ? 11.022 -4.570 -1.764 1.00 97.31 139 THR A CA 1
ATOM 1007 C C . THR A 1 139 ? 10.248 -5.196 -2.918 1.00 97.31 139 THR A C 1
ATOM 1009 O O . THR A 1 139 ? 9.483 -4.495 -3.582 1.00 97.31 139 THR A O 1
ATOM 1012 N N . GLY A 1 140 ? 10.517 -6.467 -3.233 1.00 97.81 140 GLY A N 1
ATOM 1013 C CA . GLY A 1 140 ? 9.969 -7.105 -4.428 1.00 97.81 140 GLY A CA 1
ATOM 1014 C C . GLY A 1 140 ? 10.449 -6.460 -5.727 1.00 97.81 140 GLY A C 1
ATOM 1015 O O . GLY A 1 140 ? 9.837 -6.629 -6.775 1.00 97.81 140 GLY A O 1
ATOM 1016 N N . ASN A 1 141 ? 11.512 -5.649 -5.655 1.00 97.62 141 ASN A N 1
ATOM 1017 C CA . ASN A 1 141 ? 12.014 -4.845 -6.764 1.00 97.62 141 ASN A CA 1
ATOM 1018 C C . ASN A 1 141 ? 10.938 -3.973 -7.460 1.00 97.62 141 ASN A C 1
ATOM 1020 O O . ASN A 1 141 ? 11.055 -3.675 -8.646 1.00 97.62 141 ASN A O 1
ATOM 1024 N N . ALA A 1 142 ? 9.920 -3.514 -6.721 1.00 97.31 142 ALA A N 1
ATOM 1025 C CA . ALA A 1 142 ? 8.775 -2.777 -7.273 1.00 97.31 142 ALA A CA 1
ATOM 1026 C C . ALA A 1 142 ? 9.084 -1.316 -7.688 1.00 97.31 142 ALA A C 1
ATOM 1028 O O . ALA A 1 142 ? 8.207 -0.573 -8.126 1.00 97.31 142 ALA A O 1
ATOM 1029 N N . GLY A 1 143 ? 10.332 -0.867 -7.542 1.00 96.75 143 GLY A N 1
ATOM 1030 C CA . GLY A 1 143 ? 10.758 0.457 -7.991 1.00 96.75 143 GLY A CA 1
ATOM 1031 C C . GLY A 1 143 ? 10.200 1.617 -7.158 1.00 96.75 143 GLY A C 1
ATOM 1032 O O . GLY A 1 143 ? 9.999 1.515 -5.942 1.00 96.75 143 GLY A O 1
ATOM 1033 N N . ALA A 1 144 ? 10.013 2.766 -7.814 1.00 97.19 144 ALA A N 1
ATOM 1034 C CA . ALA A 1 144 ? 9.671 4.035 -7.169 1.00 97.19 144 ALA A CA 1
ATOM 1035 C C . ALA A 1 144 ? 8.270 4.032 -6.531 1.00 97.19 144 ALA A C 1
ATOM 1037 O O . ALA A 1 144 ? 7.393 3.279 -6.933 1.00 97.19 144 ALA A O 1
ATOM 1038 N N . ARG A 1 145 ? 8.034 4.917 -5.558 1.00 97.62 145 ARG A N 1
ATOM 1039 C CA . ARG A 1 145 ? 6.730 5.091 -4.896 1.00 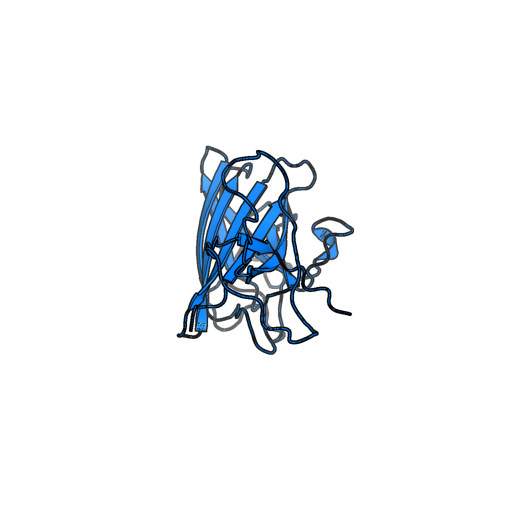97.62 145 ARG A CA 1
ATOM 1040 C C . ARG A 1 145 ? 5.936 6.165 -5.639 1.00 97.62 145 ARG A C 1
ATOM 1042 O O . ARG A 1 145 ? 6.363 7.317 -5.655 1.00 97.62 145 ARG A O 1
ATOM 1049 N N . VAL A 1 146 ? 4.820 5.801 -6.268 1.00 97.62 146 VAL A N 1
ATOM 1050 C CA . VAL A 1 146 ? 4.044 6.712 -7.137 1.00 97.62 146 VAL A CA 1
ATOM 1051 C C . VAL A 1 146 ? 2.818 7.310 -6.463 1.00 97.62 146 VAL A C 1
ATOM 1053 O O . VAL A 1 146 ? 2.303 8.322 -6.927 1.00 97.62 146 VAL A O 1
ATOM 1056 N N . GLY A 1 147 ? 2.361 6.720 -5.364 1.00 97.75 147 GLY A N 1
ATOM 1057 C CA . GLY A 1 147 ? 1.268 7.255 -4.568 1.00 97.75 147 GLY A CA 1
ATOM 1058 C C . GLY A 1 147 ? 1.268 6.645 -3.182 1.00 97.75 147 GLY A C 1
ATOM 1059 O O . GLY A 1 147 ? 1.621 5.478 -3.012 1.00 97.75 147 GLY A O 1
ATOM 1060 N N . CYS A 1 148 ? 0.892 7.433 -2.190 1.00 97.81 148 CYS A N 1
ATOM 1061 C CA . CYS A 1 148 ? 0.775 6.965 -0.822 1.00 97.81 148 CYS A CA 1
ATOM 1062 C C . CYS A 1 148 ? -0.209 7.820 -0.039 1.00 97.81 148 CYS A C 1
ATOM 1064 O O . CYS A 1 148 ? -0.585 8.902 -0.489 1.00 97.81 148 CYS A O 1
ATOM 1066 N N . ASP A 1 149 ? -0.611 7.311 1.117 1.00 97.75 149 ASP A N 1
ATOM 1067 C CA . ASP A 1 149 ? -1.287 8.085 2.151 1.00 97.75 149 ASP A CA 1
ATOM 1068 C C . ASP A 1 149 ? -1.195 7.365 3.497 1.00 97.75 149 ASP A C 1
ATOM 1070 O O . ASP A 1 149 ? -0.995 6.145 3.528 1.00 97.75 149 ASP A O 1
ATOM 1074 N N . GLU A 1 150 ? -1.353 8.102 4.593 1.00 97.19 150 GLU A N 1
ATOM 1075 C CA . GLU A 1 150 ? -1.565 7.519 5.918 1.00 97.19 150 GLU A CA 1
ATOM 1076 C C . GLU A 1 150 ? -2.924 6.799 5.974 1.00 97.19 150 GLU A C 1
ATOM 1078 O O . GLU A 1 150 ? -3.900 7.189 5.335 1.00 97.19 150 GLU A O 1
ATOM 1083 N N . LEU A 1 151 ? -2.989 5.693 6.715 1.00 96.38 151 LEU A N 1
ATOM 1084 C CA . LEU A 1 151 ? -4.214 4.947 6.942 1.00 96.38 151 LEU A CA 1
ATOM 1085 C C . LEU A 1 151 ? -4.914 5.445 8.205 1.00 96.38 151 LEU A C 1
ATOM 1087 O O . LEU A 1 151 ? -4.570 5.054 9.327 1.00 96.38 151 LEU A O 1
ATOM 1091 N N . ASP A 1 152 ? -5.973 6.213 7.994 1.00 91.25 152 ASP A N 1
ATOM 1092 C CA . ASP A 1 152 ? -6.762 6.800 9.064 1.00 91.25 152 ASP A CA 1
ATOM 1093 C C . ASP A 1 152 ? -7.948 5.934 9.466 1.00 91.25 152 ASP A C 1
ATOM 1095 O O . ASP A 1 152 ? -8.666 5.359 8.637 1.00 91.25 152 ASP A O 1
ATOM 1099 N N . GLN A 1 153 ? -8.223 5.896 10.769 1.00 89.69 153 GLN A N 1
ATOM 1100 C CA . GLN A 1 153 ? -9.416 5.235 11.271 1.00 89.69 153 GLN A CA 1
ATOM 1101 C C . GLN A 1 153 ? -10.665 6.039 10.895 1.00 89.69 153 GLN A C 1
ATOM 1103 O O . GLN A 1 153 ? -10.798 7.227 11.199 1.00 89.69 153 GLN A O 1
ATOM 1108 N N . LEU A 1 154 ? -11.635 5.357 10.284 1.00 82.12 154 LEU A N 1
ATOM 1109 C CA . LEU A 1 154 ? -12.936 5.939 9.999 1.00 82.12 154 LEU A CA 1
ATOM 1110 C C . LEU A 1 154 ? -13.821 5.786 11.233 1.00 82.12 154 LEU A C 1
ATOM 1112 O O . LEU A 1 154 ? -14.299 4.688 11.541 1.00 82.12 154 LEU A O 1
ATOM 1116 N N . VAL A 1 155 ? -14.066 6.892 11.927 1.00 69.94 155 VAL A N 1
ATOM 1117 C CA . VAL A 1 155 ? -14.894 6.904 13.134 1.00 69.94 155 VAL A CA 1
ATOM 1118 C C . VAL A 1 155 ? -16.245 7.512 12.783 1.00 69.94 155 VAL A C 1
ATOM 1120 O O . VAL A 1 155 ? -16.349 8.646 12.314 1.00 69.94 155 VAL A O 1
ATOM 1123 N N . ILE A 1 156 ? -17.312 6.738 12.981 1.00 55.88 156 ILE A N 1
ATOM 1124 C CA . ILE A 1 156 ? -18.673 7.258 12.841 1.00 55.88 156 ILE A CA 1
ATOM 1125 C C . ILE A 1 156 ? -18.994 7.995 14.138 1.00 55.88 156 ILE A C 1
ATOM 1127 O O . ILE A 1 156 ? -19.322 7.364 15.144 1.00 55.88 156 ILE A O 1
ATOM 1131 N N . ALA A 1 157 ? -18.911 9.323 14.121 1.00 50.53 157 ALA A N 1
ATOM 1132 C CA . ALA A 1 157 ? -19.473 10.126 15.195 1.00 50.53 157 ALA A CA 1
ATOM 1133 C C . ALA A 1 157 ? -20.951 10.384 14.878 1.00 50.53 157 ALA A C 1
ATOM 1135 O O . ALA A 1 157 ? -21.302 10.922 13.828 1.00 50.53 157 ALA A O 1
ATOM 1136 N N . SER A 1 158 ? -21.841 9.990 15.788 1.00 44.91 158 SER A N 1
ATOM 1137 C CA . SER A 1 158 ? -23.226 10.461 15.731 1.00 44.91 158 SER A CA 1
ATOM 1138 C C . SER A 1 158 ? -23.237 11.910 16.202 1.00 44.91 158 SER A C 1
ATOM 1140 O O . SER A 1 158 ? -23.040 12.168 17.387 1.00 44.91 158 SER A O 1
ATOM 1142 N N . VAL A 1 159 ? -23.426 12.852 15.279 1.00 45.47 159 VAL A N 1
ATOM 1143 C CA . VAL A 1 159 ? -23.619 14.259 15.636 1.00 45.47 159 VAL A CA 1
ATOM 1144 C C . VAL A 1 159 ? -25.106 14.485 15.843 1.00 45.47 159 VAL A C 1
ATOM 1146 O O . VAL A 1 159 ? -25.920 14.230 14.955 1.00 45.47 159 VAL A O 1
ATOM 1149 N N . TRP A 1 160 ? -25.461 14.961 17.029 1.00 48.75 160 TRP A N 1
ATOM 1150 C CA . TRP A 1 160 ? -26.821 15.370 17.333 1.00 48.75 160 TRP A CA 1
ATOM 1151 C C . TRP A 1 160 ? -26.986 16.836 16.933 1.00 48.75 160 TRP A C 1
ATOM 1153 O O . TRP A 1 160 ? -26.378 17.720 17.534 1.00 48.75 160 TRP A O 1
ATOM 1163 N N . VAL A 1 161 ? -27.788 17.102 15.901 1.00 47.75 161 VAL A N 1
ATOM 1164 C CA . VAL A 1 161 ? -28.136 18.473 15.505 1.00 47.75 161 VAL A CA 1
ATOM 1165 C C . VAL A 1 161 ? -29.411 18.874 16.243 1.00 47.75 161 VAL A C 1
ATOM 1167 O O . VAL A 1 161 ? -30.459 18.261 16.043 1.00 47.75 161 VAL A O 1
ATOM 1170 N N . ASN A 1 162 ? -29.330 19.908 17.084 1.00 45.50 162 ASN A N 1
ATOM 1171 C CA . ASN A 1 162 ? -30.507 20.536 17.685 1.00 45.50 162 ASN A CA 1
ATOM 1172 C C . ASN A 1 162 ? -31.003 21.657 16.763 1.00 45.50 162 ASN A C 1
ATOM 1174 O O . ASN A 1 162 ? -30.299 22.643 16.548 1.00 45.50 162 ASN A O 1
ATOM 1178 N N . VAL A 1 163 ? -32.214 21.514 16.222 1.00 50.25 163 VAL A N 1
ATOM 1179 C CA . VAL A 1 163 ? -32.868 22.560 15.419 1.00 50.25 163 VAL A CA 1
ATOM 1180 C C . VAL A 1 163 ? -33.718 23.420 16.352 1.00 50.25 163 VAL A C 1
ATOM 1182 O O . VAL A 1 163 ? -34.703 22.938 16.908 1.00 50.25 163 VAL A O 1
ATOM 1185 N N . LEU A 1 164 ? -33.332 24.684 16.544 1.00 48.78 164 LEU A N 1
ATOM 1186 C CA . LEU A 1 164 ? -33.988 25.586 17.500 1.00 48.78 164 LEU A CA 1
ATOM 1187 C C . LEU A 1 164 ? -35.245 26.291 16.959 1.00 48.78 164 LEU A C 1
ATOM 1189 O O . LEU A 1 164 ? -36.027 26.775 17.772 1.00 48.78 164 LEU A O 1
ATOM 1193 N N . ASP A 1 165 ? -35.500 26.312 15.645 1.00 43.06 165 ASP A N 1
ATOM 1194 C CA . ASP A 1 165 ? -36.768 26.830 15.107 1.00 43.06 165 ASP A CA 1
ATOM 1195 C C . ASP A 1 165 ? -37.078 26.316 13.686 1.00 43.06 165 ASP A C 1
ATOM 1197 O O . ASP A 1 165 ? -36.171 25.988 12.922 1.00 43.06 165 ASP A O 1
ATOM 1201 N N . ARG A 1 166 ? -38.365 26.235 13.318 1.00 51.78 166 ARG A N 1
ATOM 1202 C CA . ARG A 1 166 ? -38.838 25.745 12.004 1.00 51.78 166 ARG A CA 1
ATOM 1203 C C . ARG A 1 166 ? -38.937 26.824 10.920 1.00 51.78 166 ARG A C 1
ATOM 1205 O O . ARG A 1 166 ? -39.169 26.461 9.772 1.00 51.78 166 ARG A O 1
ATOM 1212 N N . ASN A 1 167 ? -38.774 28.106 11.256 1.00 47.72 167 ASN A N 1
ATOM 1213 C CA . ASN A 1 167 ? -39.154 29.211 10.362 1.00 47.72 167 ASN A CA 1
ATOM 1214 C C . ASN A 1 167 ? -38.060 30.240 10.036 1.00 47.72 167 ASN A C 1
ATOM 1216 O O . ASN A 1 167 ? -38.339 31.209 9.332 1.00 47.72 167 ASN A O 1
ATOM 1220 N N . THR A 1 168 ? -36.818 30.036 10.461 1.00 41.78 168 THR A N 1
ATOM 1221 C CA . THR A 1 168 ? -35.699 30.907 10.084 1.00 41.78 168 THR A CA 1
ATOM 1222 C C . THR A 1 168 ? -34.569 30.069 9.515 1.00 41.78 168 THR A C 1
ATOM 1224 O O . THR A 1 168 ? -33.988 29.213 10.178 1.00 41.78 168 THR A O 1
ATOM 1227 N N . HIS A 1 169 ? -34.260 30.310 8.241 1.00 47.19 169 HIS A N 1
ATOM 1228 C CA . HIS A 1 169 ? -32.989 29.886 7.682 1.00 47.19 169 HIS A CA 1
ATOM 1229 C C . HIS A 1 169 ? -31.859 30.476 8.548 1.00 47.19 169 HIS A C 1
ATOM 1231 O O . HIS A 1 169 ? -31.923 31.640 8.935 1.00 47.19 169 HIS A O 1
ATOM 1237 N N . VAL A 1 170 ? -30.821 29.667 8.772 1.00 44.75 170 VAL A N 1
ATOM 1238 C CA . VAL A 1 170 ? -29.529 29.968 9.422 1.00 44.75 170 VAL A CA 1
ATOM 1239 C C . VAL A 1 170 ? -29.457 29.775 10.953 1.00 44.75 170 VAL A C 1
ATOM 1241 O O . VAL A 1 170 ? -29.944 30.582 11.732 1.00 44.75 170 VAL A O 1
ATOM 1244 N N . PHE A 1 171 ? -28.801 28.693 11.391 1.00 40.84 171 PHE A N 1
ATOM 1245 C CA . PHE A 1 171 ? -27.432 28.664 11.954 1.00 40.84 171 PHE A CA 1
ATOM 1246 C C . PHE A 1 171 ? -27.189 27.287 12.601 1.00 40.84 171 PHE A C 1
ATOM 1248 O O . PHE A 1 171 ? -27.834 26.913 13.577 1.00 40.84 171 PHE A O 1
ATOM 1255 N N . CYS A 1 172 ? -26.263 26.513 12.030 1.00 37.88 172 CYS A N 1
ATOM 1256 C CA . CYS A 1 172 ? -25.866 25.201 12.535 1.00 37.88 172 CYS A CA 1
ATOM 1257 C C . CYS A 1 172 ? -24.855 25.407 13.677 1.00 37.88 172 CYS A C 1
ATOM 1259 O O . CYS A 1 172 ? -23.709 25.769 13.417 1.00 37.88 172 CYS A O 1
ATOM 1261 N N . PHE A 1 173 ? -25.267 25.233 14.935 1.00 38.62 173 PHE A N 1
ATOM 1262 C CA . PHE A 1 173 ? -24.332 25.197 16.062 1.00 38.62 173 PHE A CA 1
ATOM 1263 C C . PHE A 1 173 ? -23.775 23.778 16.221 1.00 38.62 173 PHE A C 1
ATOM 1265 O O . PHE A 1 173 ? -24.503 22.839 16.541 1.00 38.62 173 PHE A O 1
ATOM 1272 N N . VAL A 1 174 ? -22.468 23.633 16.002 1.00 43.34 174 VAL A N 1
ATOM 1273 C CA . VAL A 1 174 ? -21.699 22.423 16.310 1.00 43.34 174 VAL A CA 1
ATOM 1274 C C . VAL A 1 174 ? -21.385 22.454 17.806 1.00 43.34 174 VAL A C 1
ATOM 1276 O O . VAL A 1 174 ? -20.563 23.257 18.239 1.00 43.34 174 VAL A O 1
ATOM 1279 N N . ILE A 1 175 ? -22.044 21.617 18.612 1.00 43.34 175 ILE A N 1
ATOM 1280 C CA . ILE A 1 175 ? -21.681 21.439 20.026 1.00 43.34 175 ILE A CA 1
ATOM 1281 C C . ILE A 1 175 ? -21.089 20.044 20.214 1.00 43.34 175 ILE A C 1
ATOM 1283 O O . ILE A 1 175 ? -21.778 19.030 20.114 1.00 43.34 175 ILE A O 1
ATOM 1287 N N . LEU A 1 176 ? -19.795 20.029 20.526 1.00 38.38 176 LEU A N 1
ATOM 1288 C CA . LEU A 1 176 ? -19.076 18.903 21.105 1.00 38.38 176 LEU A CA 1
ATOM 1289 C C . LEU A 1 176 ? -19.555 18.734 22.559 1.00 38.38 176 LEU A C 1
ATOM 1291 O O . LEU A 1 176 ? -19.107 19.453 23.448 1.00 38.38 176 LEU A O 1
ATOM 1295 N N . GLN A 1 177 ? -20.501 17.828 22.811 1.00 35.69 177 GLN A N 1
ATOM 1296 C CA . GLN A 1 177 ? -20.905 17.477 24.176 1.00 35.69 177 GLN A CA 1
ATOM 1297 C C . GLN A 1 177 ? -20.041 16.335 24.717 1.00 35.69 177 GLN A C 1
ATOM 1299 O O . GLN A 1 177 ? -20.358 15.163 24.531 1.00 35.69 177 GLN A O 1
ATOM 1304 N N . VAL A 1 178 ? -18.996 16.683 25.465 1.00 35.16 178 VAL A N 1
ATOM 1305 C CA . VAL A 1 178 ? -18.532 15.879 26.603 1.00 35.16 178 VAL A CA 1
ATOM 1306 C C . VAL A 1 178 ? -18.252 16.859 27.745 1.00 35.16 178 VAL A C 1
ATOM 1308 O O . VAL A 1 178 ? -17.554 17.845 27.538 1.00 35.16 178 VAL A O 1
ATOM 1311 N N . LEU A 1 179 ? -18.774 16.539 28.936 1.00 33.28 179 LEU A N 1
ATOM 1312 C CA . LEU A 1 179 ? -18.674 17.246 30.228 1.00 33.28 179 LEU A CA 1
ATOM 1313 C C . LEU A 1 179 ? -19.782 18.285 30.499 1.00 33.28 179 LEU A C 1
ATOM 1315 O O . LEU A 1 179 ? -20.016 19.186 29.709 1.00 33.28 179 LEU A O 1
ATOM 1319 N N . LEU A 1 180 ? -20.386 18.177 31.694 1.00 33.72 180 LEU A N 1
ATOM 1320 C CA . LEU A 1 180 ? -21.440 19.014 32.306 1.00 33.72 180 LEU A CA 1
ATOM 1321 C C . LEU A 1 180 ? -22.884 18.530 32.065 1.00 33.72 180 LEU A C 1
ATOM 1323 O O . LEU A 1 180 ? -23.630 19.054 31.243 1.00 33.72 180 LEU A O 1
ATOM 1327 N N . GLY A 1 181 ? -23.286 17.514 32.836 1.00 35.72 181 GLY A N 1
ATOM 1328 C CA . GLY A 1 181 ? -24.627 16.930 32.820 1.00 35.72 181 GLY A CA 1
ATOM 1329 C C . GLY A 1 181 ? -25.749 17.907 33.184 1.00 35.72 181 GLY A C 1
ATOM 1330 O O . GLY A 1 181 ? -26.066 18.084 34.358 1.00 35.72 181 GLY A O 1
ATOM 1331 N N . PHE A 1 182 ? -26.418 18.446 32.165 1.00 31.92 182 PHE A N 1
ATOM 1332 C CA . PHE A 1 182 ? -27.700 19.134 32.294 1.00 31.92 182 PHE A CA 1
ATOM 1333 C C . PHE A 1 182 ? -28.765 18.483 31.403 1.00 31.92 182 PHE A C 1
ATOM 1335 O O . PHE A 1 182 ? -28.545 18.216 30.224 1.00 31.92 182 PHE A O 1
ATOM 1342 N N . ASN A 1 183 ? -29.935 18.246 31.999 1.00 39.16 183 ASN A N 1
ATOM 1343 C CA . ASN A 1 183 ? -31.163 17.810 31.338 1.00 39.16 183 ASN A CA 1
ATOM 1344 C C . ASN A 1 183 ? -31.870 19.043 30.750 1.00 39.16 183 ASN A C 1
ATOM 1346 O O . ASN A 1 183 ? -32.242 19.940 31.505 1.00 39.16 183 ASN A O 1
ATOM 1350 N N . LEU A 1 184 ? -32.097 19.084 29.435 1.00 39.25 184 LEU A N 1
ATOM 1351 C CA . LEU A 1 184 ? -32.991 20.059 28.796 1.00 39.25 184 LEU A CA 1
ATOM 1352 C C . LEU A 1 184 ? -34.020 19.334 27.911 1.00 39.25 184 LEU A C 1
ATOM 1354 O O . LEU A 1 184 ? -33.701 18.295 27.329 1.00 39.25 184 LEU A O 1
ATOM 1358 N N . PRO A 1 185 ? -35.270 19.834 27.838 1.00 35.28 185 PRO A N 1
ATOM 1359 C CA . PRO A 1 185 ? -36.386 19.088 27.277 1.00 35.28 185 PRO A CA 1
ATOM 1360 C C . PRO A 1 185 ? -36.293 18.978 25.752 1.00 35.28 185 PRO A C 1
ATOM 1362 O O . PRO A 1 185 ? -36.074 19.951 25.034 1.00 35.28 185 PRO A O 1
ATOM 1365 N N . CYS A 1 186 ? -36.494 17.752 25.280 1.00 33.41 186 CYS A N 1
ATOM 1366 C CA . CYS A 1 186 ? -36.403 17.321 23.892 1.00 33.41 186 CYS A CA 1
ATOM 1367 C C . CYS A 1 186 ? -37.405 18.056 22.980 1.00 33.41 186 CYS A C 1
ATOM 1369 O O . CYS A 1 186 ? -38.616 17.954 23.186 1.00 33.41 186 CYS A O 1
ATOM 1371 N N . LYS A 1 187 ? -36.930 18.694 21.904 1.00 39.69 187 LYS A N 1
ATOM 1372 C CA . LYS A 1 187 ? -37.735 18.897 20.689 1.00 39.69 187 LYS A CA 1
ATOM 1373 C C . LYS A 1 187 ? -36.895 18.564 19.454 1.00 39.69 187 LYS A C 1
ATOM 1375 O O . LYS A 1 187 ? -36.015 19.319 19.078 1.00 39.69 187 LYS A O 1
ATOM 1380 N N . ALA A 1 188 ? -37.227 17.411 18.866 1.00 41.56 188 ALA A N 1
ATOM 1381 C CA . ALA A 1 188 ? -36.751 16.847 17.600 1.00 41.56 188 ALA A CA 1
ATOM 1382 C C . ALA A 1 188 ? -35.224 16.759 17.429 1.00 41.56 188 ALA A C 1
ATOM 1384 O O . ALA A 1 188 ? -34.572 17.641 16.879 1.00 41.56 188 ALA A O 1
ATOM 1385 N N . ILE A 1 189 ? -34.686 15.615 17.842 1.00 44.16 189 ILE A N 1
ATOM 1386 C CA . ILE A 1 189 ? -33.324 15.192 17.546 1.00 44.16 189 ILE A CA 1
ATOM 1387 C C . ILE A 1 189 ? -33.343 14.427 16.213 1.00 44.16 189 ILE A C 1
ATOM 1389 O O . ILE A 1 189 ? -34.025 13.407 16.108 1.00 44.16 189 ILE A O 1
ATOM 1393 N N . TYR A 1 190 ? -32.594 14.885 15.207 1.00 43.69 190 TYR A N 1
ATOM 1394 C CA . TYR A 1 190 ? -32.339 14.108 13.988 1.00 43.69 190 TYR A CA 1
ATOM 1395 C C . TYR A 1 190 ? -30.924 13.537 14.048 1.00 43.69 190 TYR A C 1
ATOM 1397 O O . TYR A 1 190 ? -29.952 14.276 14.206 1.00 43.69 190 TYR A O 1
ATOM 1405 N N . GLN A 1 191 ? -30.807 12.215 13.931 1.00 40.56 191 GLN A N 1
ATOM 1406 C CA . GLN A 1 191 ? -29.515 11.547 13.833 1.00 40.56 191 GLN A CA 1
ATOM 1407 C C . GLN A 1 191 ? -29.052 11.610 12.377 1.00 40.56 191 GLN A C 1
ATOM 1409 O O . GLN A 1 191 ? -29.615 10.938 11.513 1.00 40.56 191 GLN A O 1
ATOM 1414 N N . VAL A 1 192 ? -28.038 12.427 12.095 1.00 42.81 192 VAL A N 1
ATOM 1415 C CA . VAL A 1 192 ? -27.376 12.443 10.787 1.00 42.81 192 VAL A CA 1
ATOM 1416 C C . VAL A 1 192 ? -26.033 11.729 10.946 1.00 42.81 192 VAL A C 1
ATOM 1418 O O . VAL A 1 192 ? -25.217 12.168 11.760 1.00 42.81 192 VAL A O 1
ATOM 1421 N N . PRO A 1 193 ? -25.776 10.619 10.231 1.00 41.31 193 PRO A N 1
ATOM 1422 C CA . PRO A 1 193 ? -24.456 10.006 10.246 1.00 41.31 193 PRO A CA 1
ATOM 1423 C C . PRO A 1 193 ? -23.467 10.942 9.540 1.00 41.31 193 PRO A C 1
ATOM 1425 O O . PRO A 1 193 ? -23.587 11.183 8.340 1.00 41.31 193 PRO A O 1
ATOM 1428 N N . LEU A 1 194 ? -22.498 11.473 10.286 1.00 45.97 194 LEU A N 1
ATOM 1429 C CA . LEU A 1 194 ? -21.358 12.215 9.748 1.00 45.97 194 LEU A CA 1
ATOM 1430 C C . LEU A 1 194 ? -20.102 11.349 9.895 1.00 45.97 194 LEU A C 1
ATOM 1432 O O . LEU A 1 194 ? -19.845 10.766 10.949 1.00 45.97 194 LEU A O 1
ATOM 1436 N N . TYR A 1 195 ? -19.342 11.231 8.810 1.00 46.34 195 TYR A N 1
ATOM 1437 C CA . TYR A 1 195 ? -18.097 10.472 8.771 1.00 46.34 195 TYR A CA 1
ATOM 1438 C C . TYR A 1 195 ? -16.942 11.413 9.112 1.00 46.34 195 TYR A C 1
ATOM 1440 O O . TYR A 1 195 ? -16.734 12.393 8.398 1.00 46.34 195 TYR A O 1
ATOM 1448 N N . PHE A 1 196 ? -16.204 11.129 10.186 1.00 48.50 196 PHE A N 1
ATOM 1449 C CA . PHE A 1 196 ? -14.996 11.871 10.545 1.00 48.50 196 PHE A CA 1
ATOM 1450 C C . PHE A 1 196 ? -13.772 10.983 10.314 1.00 48.50 196 PHE A C 1
ATOM 1452 O O . PHE A 1 196 ? -13.762 9.808 10.690 1.00 48.50 196 PHE A O 1
ATOM 1459 N N . VAL A 1 197 ? -12.750 11.554 9.679 1.00 47.06 197 VAL A N 1
ATOM 1460 C CA . VAL A 1 197 ? -11.419 10.953 9.559 1.00 47.06 197 VAL A CA 1
ATOM 1461 C C . VAL A 1 197 ? -10.640 11.394 10.791 1.00 47.06 197 VAL A C 1
ATOM 1463 O O . VAL A 1 197 ? -10.362 12.584 10.948 1.00 47.06 197 VAL A O 1
ATOM 1466 N N . GLN A 1 198 ? -10.365 10.473 11.714 1.00 42.94 198 GLN A N 1
ATOM 1467 C CA . GLN A 1 198 ? -9.570 10.793 12.896 1.00 42.94 198 GLN A CA 1
ATOM 1468 C C . GLN A 1 198 ? -8.109 10.479 12.585 1.00 42.94 198 GLN A C 1
ATOM 1470 O O . GLN A 1 198 ? -7.745 9.307 12.526 1.00 42.94 198 GLN A O 1
ATOM 1475 N N . HIS A 1 199 ? -7.301 11.528 12.406 1.00 43.72 199 HIS A N 1
ATOM 1476 C CA . HIS A 1 199 ? -5.851 11.383 12.286 1.00 43.72 199 HIS A CA 1
ATOM 1477 C C . HIS A 1 199 ? -5.320 10.827 13.605 1.00 43.72 199 HIS A C 1
ATOM 1479 O O . HIS A 1 199 ? -5.544 11.411 14.678 1.00 43.72 199 HIS A O 1
ATOM 1485 N N . ALA A 1 200 ? -4.662 9.675 13.546 1.00 42.12 200 ALA A N 1
ATOM 1486 C CA . ALA A 1 200 ? -4.021 9.082 14.705 1.00 42.12 200 ALA A CA 1
ATOM 1487 C C . ALA A 1 200 ? -2.721 9.846 14.990 1.00 42.12 200 ALA A C 1
ATOM 1489 O O . ALA A 1 200 ? -1.636 9.395 14.653 1.00 42.12 200 ALA A O 1
ATOM 1490 N N . TYR A 1 201 ? -2.817 11.010 15.639 1.00 34.31 201 TYR A N 1
ATOM 1491 C CA . TYR A 1 201 ? -1.639 11.668 16.200 1.00 34.31 201 TYR A CA 1
ATOM 1492 C C . TYR A 1 201 ? -1.026 10.747 17.264 1.00 34.31 201 TYR A C 1
ATOM 1494 O O . TYR A 1 201 ? -1.500 10.692 18.401 1.00 34.31 201 TYR A O 1
ATOM 1502 N N . THR A 1 202 ? 0.011 9.994 16.903 1.00 36.56 202 THR A N 1
ATOM 1503 C CA . THR A 1 202 ? 0.872 9.329 17.879 1.00 36.56 202 THR A CA 1
ATOM 1504 C C . THR A 1 202 ? 1.804 10.384 18.465 1.00 36.56 202 THR A C 1
ATOM 1506 O O . THR A 1 202 ? 2.641 10.931 17.749 1.00 36.56 202 THR A O 1
ATOM 1509 N N . SER A 1 203 ? 1.602 10.703 19.745 1.00 34.19 203 SER A N 1
ATOM 1510 C CA . SER A 1 203 ? 2.521 11.496 20.574 1.00 34.19 203 SER A CA 1
ATOM 1511 C C . SER A 1 203 ? 3.856 10.799 20.790 1.00 34.19 203 SER A C 1
ATOM 1513 O O . SER A 1 203 ? 3.797 9.568 21.022 1.00 34.19 203 SER A O 1
#

InterPro domains:
  IPR001424 Superoxide dismutase, copper/zinc binding domain [PF00080] (17-148)
  IPR001424 Superoxide dismutase, copper/zinc binding domain [PR00068] (46-68)
  IPR001424 Superoxide dismutase, copper/zinc binding domain [PR00068] (82-91)
  IPR001424 Superoxide dismutase, copper/zinc binding domain [PR00068] (101-123)
  IPR001424 Superoxide dismutase, copper/zinc binding domain [PR00068] (126-152)
  IPR001424 Superoxide dismutase, copper/zinc binding domain [cd00305] (5-148)
  IPR018152 Superoxide dismutase, copper/zinc, binding site [PS00087] (46-56)
  IPR024134 Superoxide dismutase (Cu/Zn) / superoxide dismutase copper chaperone [PTHR10003] (4-148)
  IPR036423 Superoxide dismutase-like, copper/zinc binding domain superfamily [G3DSA:2.60.40.200] (2-153)
  IPR036423 Superoxide dismutase-like, copper/zinc binding domain superfamily [SSF49329] (6-149)

Secondary structure (DSSP, 8-state):
-PPPEEEE--B-TTS-SEEEEEEEE-TTSPEEEEEEEESPPSEEEEEEEES----EEEEGGG-SB--TT-PPP--TT-SSS-TTEEEEEEE-TTSEEEEEEEESS--SSSTT--TTSEEEEESS---TT-SSSTTHHHHTT--SEEEEEE-EEEEEEEEEEE---SS-----------S---------EEEEEEEEEE-----

Sequence (203 aa):
MGGLKAVAVITGGDNSVKGSLHFIQQANGVTQVRGKILGLKPGPHGFHIHALGDTTNGCNSTGPHFNPLNKDHGAPWDDARHAGDLGNIVAGQDGVAEVSVEDKNIPLSGQHSILGRAVVIHADSDDLGRGNHELSKTTGNAGARVGCDELDQLVIASVWVNVLDRNTHVFCFVILQVLLGFNLPCKAIYQVPLYFVQHAYTS

pLDDT: mean 83.01, std 23.59, range [31.92, 98.81]

Radius of gyration: 20.59 Å; chains: 1; bounding box: 58×49×53 Å

Organism: NCBI:txid3103831